Protein 3OQ2 (pdb70)

Organism: Nitratidesulfovibrio vulgaris (strain ATCC 29579 / DSM 644 / CCUG 34227 / NCIMB 8303 / VKM B-1760 / Hildenborough) (NCBI:txid882)

CATH classification: 3.30.70.240

Secondary structure (P-SEA, 3-state):
cbbbbbbbbbbcccccaaaaaaaaaaaaaaccccccccccbbbbbccaaaaaaaaaaaaaacccccbbbbbbbbccccccccccccccccccccccccc/cccccbbbbbbbbbcccccaaaaaaaaaaaaaaccccccccccbbbbbccaaaaaaaaaaaaaacccccbbbbbbbbccccccccccccccccccccccccc

InterPro domains:
  IPR019199 Virulence-associated protein D / CRISPR associated protein Cas2 [PF09827] (7-84)
  IPR021127 CRISPR-associated endonuclease Cas2 [MF_01471] (7-101)
  IPR021127 CRISPR-associated endonuclease Cas2 [PIRSF032582] (7-102)
  IPR021127 CRISPR-associated endonuclease Cas2 [PTHR34405] (6-95)
  IPR021127 CRISPR-associated endonuclease Cas2 [TIGR01573] (7-100)
  IPR021127 CRISPR-associated endonuclease Cas2 [cd09725] (9-92)

Sequence (201 aa):
NDAMLLVLLISYDVSFEDPGGQRRLRRIAKACQDYGQRVVQQYSVFECVVDPAQWAKLKHRLLLSSEMDKKEKDCCLRFYYLGANWRNKVEHVGAKPAYYDPEGPLIILMYGNDAMLLVLLISYDVSFEDPGGQRRLRRIAKACQQDYGQRVQQYSVFECVVDPAQWAKLKHRLLSSEMDKEKDCCLRFYYLGANWRNKKVEHVGAKPAYDPEGPLIL

Radius of gyration: 16.09 Å; Cα contacts (8 Å, |Δi|>4): 404; chains: 2; bounding box: 38×36×38 Å

Solvent-accessible surface area: 10204 Å² total; per-residue (Å²): 151,100,43,45,1,0,0,0,1,0,42,12,75,77,156,38,118,33,1,111,28,30,2,152,105,0,11,152,26,3,124,135,48,27,18,53,2,23,101,9,1,5,3,0,35,0,45,63,72,74,23,66,134,0,48,135,102,0,42,84,62,12,41,107,114,153,2,2,0,2,0,0,46,1,23,56,103,12,151,135,52,12,54,27,25,31,31,138,5,83,78,93,72,76,23,92,72,53,51,234,81,46,154,86,8,40,1,0,0,0,1,0,39,16,13,103,139,50,123,27,0,67,17,23,1,154,120,0,10,149,24,2,129,123,63,27,14,44,4,20,107,12,0,4,3,0,5,1,40,86,58,62,22,64,133,10,47,138,45,0,40,85,60,12,31,96,140,84,0,2,0,2,0,0,45,4,27,61,103,8,137,133,71,12,56,26,26,31,31,138,4,86,96,58,71,60,48,94,73,52,32

Foldseek 3Di:
DAWWKKKKAKFFPCVDDLSVVLLVQLCVLQVVQAWDQDSRIGIGTDDPVRCVVSVVSNVVSDDVVHMDMDIDTCTNVVVVVDDDDDQQRPTPSVDDSGD/DDDLQKWKKKKAKFFDVVDVLRVVLLVQLCVLQVVAAWDQDSGIGIGTDGPVSCVVSVVSNVVSGDVVGMDMDIDTCGSVVVVVDDDDDQAGPTCSPDDSGD

B-factor: mean 24.85, std 16.92, range [6.17, 121.53]

Structure (mmCIF, N/CA/C/O backbone):
data_3OQ2
#
_entry.id   3OQ2
#
_cell.length_a   107.874
_cell.length_b   48.810
_cell.length_c   41.320
_cell.angle_alpha   90.00
_cell.angle_beta   99.20
_cell.angle_gamma   90.00
#
_symmetry.space_group_name_H-M   'C 1 2 1'
#
loop_
_entity.id
_entity.type
_entity.pdbx_description
1 polymer 'CRISPR-associated protein Cas2'
2 non-polymer 'SODIUM ION'
3 non-polymer 2-AMINO-2-HYDROXYMETHYL-PROPANE-1,3-DIOL
4 non-polymer 'CHLORIDE ION'
5 non-polymer 'SULFATE ION'
6 non-polymer 'CITRIC ACID'
7 water water
#
loop_
_atom_site.group_PDB
_atom_site.id
_atom_site.type_symbol
_atom_site.label_atom_id
_atom_site.label_alt_id
_atom_site.label_comp_id
_atom_site.label_asym_id
_atom_site.label_entity_id
_atom_site.label_seq_id
_atom_site.pdbx_PDB_ins_code
_atom_site.Cartn_x
_atom_site.Cartn_y
_atom_site.Cartn_z
_atom_site.occupancy
_atom_site.B_iso_or_equiv
_atom_site.auth_seq_id
_atom_site.auth_comp_id
_atom_site.auth_asym_id
_atom_site.auth_atom_id
_atom_site.pdbx_PDB_model_num
ATOM 1 N N . ASN A 1 5 ? 16.702 30.437 37.925 1.00 51.93 4 ASN A N 1
ATOM 2 C CA . ASN A 1 5 ? 16.229 30.148 36.575 1.00 48.12 4 ASN A CA 1
ATOM 3 C C . ASN A 1 5 ? 16.961 28.946 35.980 1.00 42.14 4 ASN A C 1
ATOM 4 O O . ASN A 1 5 ? 17.828 28.356 36.626 1.00 39.72 4 ASN A O 1
ATOM 9 N N . ASP A 1 6 ? 16.610 28.578 34.754 1.00 38.74 5 ASP A N 1
ATOM 10 C CA . ASP A 1 6 ? 17.230 27.434 34.105 1.00 36.03 5 ASP A CA 1
ATOM 11 C C . ASP A 1 6 ? 18.689 27.718 33.785 1.00 24.75 5 ASP A C 1
ATOM 12 O O . ASP A 1 6 ? 19.058 28.830 33.410 1.00 29.12 5 ASP A O 1
ATOM 21 N N . ALA A 1 7 ? 19.519 26.699 33.947 1.00 16.51 6 ALA A N 1
ATOM 22 C CA . ALA A 1 7 ? 20.916 26.793 33.567 1.00 18.54 6 ALA A CA 1
ATOM 23 C C . ALA A 1 7 ? 21.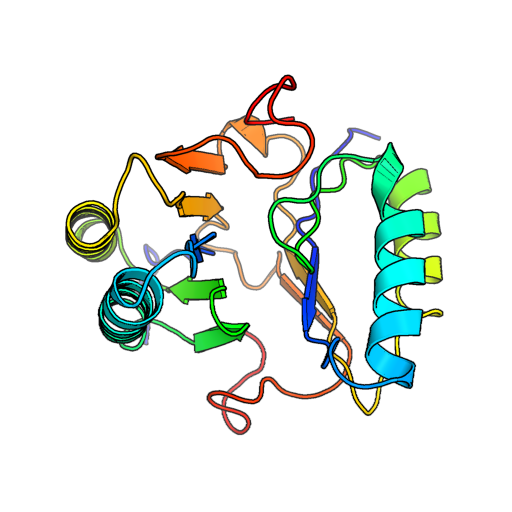004 26.924 32.052 1.00 14.10 6 ALA A C 1
ATOM 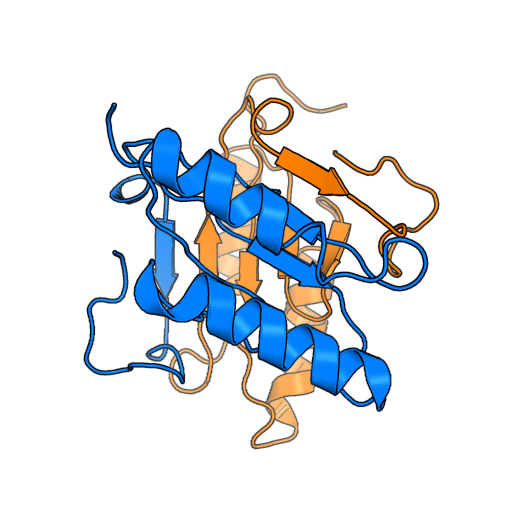24 O O . ALA A 1 7 ? 20.197 26.327 31.323 1.00 15.20 6 ALA A O 1
ATOM 31 N N . MET A 1 8 ? 21.960 27.715 31.571 1.00 12.67 7 MET A N 1
ATOM 32 C CA . MET A 1 8 ? 22.222 27.821 30.139 1.00 10.76 7 MET A CA 1
ATOM 33 C C . MET A 1 8 ? 23.725 27.678 29.954 1.00 9.79 7 MET A C 1
ATOM 34 O O . MET A 1 8 ? 24.493 27.791 30.909 1.00 12.67 7 MET A O 1
ATOM 40 N N . LEU A 1 9 ? 24.149 27.436 28.724 1.00 8.69 8 LEU A N 1
ATOM 41 C CA A LEU A 1 9 ? 25.562 27.391 28.382 0.48 9.48 8 LEU A CA 1
ATOM 42 C CA B LEU A 1 9 ? 25.568 27.407 28.429 0.52 8.97 8 LEU A CA 1
ATOM 43 C C . LEU A 1 9 ? 25.999 28.701 27.763 1.00 8.70 8 LEU A C 1
ATOM 44 O O . LEU A 1 9 ? 25.361 29.176 26.819 1.00 9.57 8 LEU A O 1
ATOM 75 N N . VAL A 1 10 ? 27.097 29.248 28.262 1.00 8.16 9 VAL A N 1
ATOM 76 C CA . VAL A 1 10 ? 27.758 30.359 27.599 1.00 7.76 9 VAL A CA 1
ATOM 77 C C . VAL A 1 10 ? 29.107 29.821 27.117 1.00 8.88 9 VAL A C 1
ATOM 78 O O . VAL A 1 10 ? 29.884 29.258 27.902 1.00 10.03 9 VAL A O 1
ATOM 91 N N . LEU A 1 11 ? 29.367 29.941 25.820 1.00 8.29 10 LEU A N 1
ATOM 92 C CA A LEU A 1 11 ? 30.683 29.647 25.282 0.53 8.88 10 LEU A CA 1
ATOM 93 C CA B LEU A 1 11 ? 30.679 29.646 25.263 0.47 9.04 10 LEU A CA 1
ATOM 94 C C . LEU A 1 11 ? 31.460 30.954 25.272 1.00 8.98 10 LEU A C 1
ATOM 95 O O . LEU A 1 11 ? 31.004 31.955 24.724 1.00 10.12 10 LEU A O 1
ATOM 126 N N . ILE A 1 12 ? 32.622 30.940 25.909 1.00 8.46 11 ILE A N 1
ATOM 127 C CA . ILE A 1 12 ? 33.421 32.130 26.131 1.00 8.80 11 ILE A CA 1
ATOM 128 C C . ILE A 1 12 ? 34.722 32.009 25.347 1.00 8.55 11 ILE A C 1
ATOM 129 O O . ILE A 1 12 ? 35.534 31.118 25.592 1.00 9.92 11 ILE A O 1
ATOM 145 N N . SER A 1 13 ? 34.897 32.909 24.391 1.00 10.12 12 SER A N 1
ATOM 146 C CA . SER A 1 13 ? 36.117 32.982 23.614 1.00 10.51 12 SER A CA 1
ATOM 147 C C . SER A 1 13 ? 36.937 34.158 24.135 1.00 9.51 12 SER A C 1
ATOM 148 O O . SER A 1 13 ? 36.527 35.310 24.044 1.00 11.91 12 SER A O 1
ATOM 156 N N . TYR A 1 14 ? 38.083 33.847 24.711 1.00 11.79 13 TYR A N 1
ATOM 157 C CA . TYR A 1 14 ? 38.977 34.854 25.242 1.00 12.63 13 TYR A CA 1
ATOM 158 C C . TYR A 1 14 ? 40.183 34.991 24.311 1.00 13.09 13 TYR A C 1
ATOM 159 O O . TYR A 1 14 ? 41.069 34.137 24.273 1.00 14.00 13 TYR A O 1
ATOM 177 N N . ASP A 1 15 ? 40.159 36.060 23.527 1.00 14.36 14 ASP A N 1
ATOM 178 C CA . ASP A 1 15 ? 41.196 36.381 22.565 1.00 17.15 14 ASP A CA 1
ATOM 179 C C . ASP A 1 15 ? 42.254 37.205 23.290 1.00 18.99 14 ASP A C 1
ATOM 180 O O . ASP A 1 15 ? 42.111 38.414 23.461 1.00 19.59 14 ASP A O 1
ATOM 189 N N . VAL A 1 16 ? 43.289 36.514 23.753 1.00 20.28 15 VAL A N 1
ATOM 190 C CA . VAL A 1 16 ? 44.364 37.094 24.541 1.00 26.37 15 VAL A CA 1
ATOM 191 C C . VAL A 1 16 ? 45.705 36.576 24.007 1.00 31.80 15 VAL A C 1
ATOM 192 O O . VAL A 1 16 ? 45.809 35.420 23.596 1.00 31.56 15 VAL A O 1
ATOM 205 N N . SER A 1 17 ? 46.723 37.430 23.995 1.00 40.05 16 SER A N 1
ATOM 206 C CA . SER A 1 17 ? 48.069 36.993 23.640 1.00 52.20 16 SER A CA 1
ATOM 207 C C . SER A 1 17 ? 48.671 36.318 24.867 1.00 45.21 16 SER A C 1
ATOM 208 O O . SER A 1 17 ? 49.244 36.974 25.737 1.00 44.06 16 SER A O 1
ATOM 216 N N . PHE A 1 18 ? 48.520 35.002 24.939 1.00 45.71 17 PHE A N 1
ATOM 217 C CA . PHE A 1 18 ? 48.855 34.274 26.154 1.00 44.43 17 PHE A CA 1
ATOM 218 C C . PHE A 1 18 ? 50.362 34.081 26.314 1.00 46.47 17 PHE A C 1
ATOM 219 O O . PHE A 1 18 ? 50.864 33.935 27.426 1.00 47.05 17 PHE A O 1
ATOM 227 N N . GLU A 1 19 ? 51.087 34.098 25.204 1.00 48.32 18 GLU A N 1
ATOM 228 C CA . GLU A 1 19 ? 52.533 33.933 25.261 1.00 58.54 18 GLU A CA 1
ATOM 229 C C . GLU A 1 19 ? 53.222 35.221 25.718 1.00 54.36 18 GLU A C 1
ATOM 230 O O . GLU A 1 19 ? 54.431 35.242 25.934 1.00 52.00 18 GLU A O 1
ATOM 242 N N . ASP A 1 20 ? 52.445 36.289 25.875 1.00 53.99 19 ASP A N 1
ATOM 243 C CA . ASP A 1 20 ? 52.950 37.520 26.473 1.00 48.24 19 ASP A CA 1
ATOM 244 C C . ASP A 1 20 ? 52.740 37.455 27.983 1.00 41.89 19 ASP A C 1
ATOM 245 O O . ASP A 1 20 ? 51.805 36.808 28.448 1.00 39.04 19 ASP A O 1
ATOM 249 N N . PRO A 1 21 ? 53.604 38.134 28.753 1.00 53.63 20 PRO A N 1
ATOM 250 C CA . PRO A 1 21 ? 53.618 38.036 30.221 1.00 51.6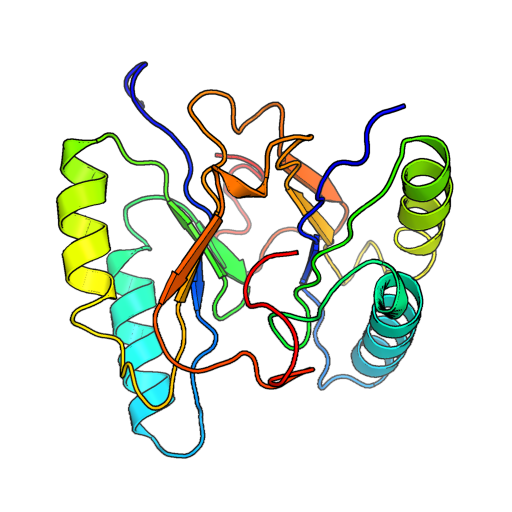7 20 PRO A CA 1
ATOM 251 C C . PRO A 1 21 ? 52.265 38.331 30.877 1.00 41.67 20 PRO A C 1
ATOM 252 O O . PRO A 1 21 ? 51.729 37.479 31.588 1.00 34.89 20 PRO A O 1
ATOM 263 N N . GLY A 1 22 ? 51.745 39.536 30.664 1.00 37.45 21 GLY A N 1
ATOM 264 C CA . GLY A 1 22 ? 50.437 39.915 31.167 1.00 33.81 21 GLY A CA 1
ATOM 265 C C . GLY A 1 22 ? 49.311 39.027 30.667 1.00 26.17 21 GLY A C 1
ATOM 266 O O . GLY A 1 22 ? 48.450 38.616 31.446 1.00 25.61 21 GLY A O 1
ATOM 270 N N . GLY A 1 23 ? 49.309 38.738 29.369 1.00 22.88 22 GLY A N 1
ATOM 271 C CA . GLY A 1 23 ? 48.289 37.887 28.775 1.00 24.68 22 GLY A CA 1
ATOM 272 C C . GLY A 1 23 ? 48.207 36.519 29.429 1.00 20.47 22 GLY A C 1
ATOM 273 O O . GLY A 1 23 ? 47.118 35.985 29.656 1.00 18.17 22 GLY A O 1
ATOM 274 N N . GLN A 1 24 ? 49.367 35.949 29.735 1.00 20.06 23 GLN A N 1
ATOM 275 C CA . GLN A 1 24 ? 49.437 34.659 30.408 1.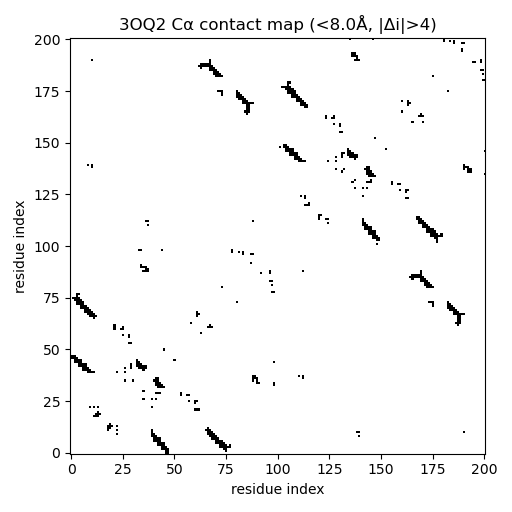00 21.02 23 GLN A CA 1
ATOM 276 C C . GLN A 1 24 ? 48.772 34.720 31.786 1.00 17.63 23 GLN A C 1
ATOM 277 O O . GLN A 1 24 ? 48.015 33.822 32.170 1.00 16.55 23 GLN A O 1
ATOM 291 N N . ARG A 1 25 ? 49.045 35.789 32.525 1.00 18.45 24 ARG A N 1
ATOM 292 C CA . ARG A 1 25 ? 48.480 35.954 33.854 1.00 19.50 24 ARG A CA 1
ATOM 293 C C . ARG A 1 25 ? 46.973 36.114 33.762 1.00 16.77 24 ARG A C 1
ATOM 294 O O . ARG A 1 25 ? 46.234 35.502 34.520 1.00 16.19 24 ARG A O 1
ATOM 298 N N . ARG A 1 26 ? 46.511 36.953 32.842 1.00 16.23 25 ARG A N 1
ATOM 299 C CA . ARG A 1 26 ? 45.076 37.191 32.718 1.00 16.05 25 ARG A CA 1
ATOM 300 C C . ARG A 1 26 ? 44.360 35.919 32.294 1.00 13.60 25 ARG A C 1
ATOM 301 O O . ARG A 1 26 ? 43.278 35.620 32.789 1.00 13.17 25 ARG A O 1
ATOM 322 N N . LEU A 1 27 ? 44.958 35.159 31.382 1.00 13.82 26 LEU A N 1
ATOM 323 C CA . LEU A 1 27 ? 44.343 33.911 30.949 1.00 12.56 26 LEU A CA 1
ATOM 324 C C . LEU A 1 27 ? 44.237 32.936 32.120 1.00 13.58 26 LEU A C 1
ATOM 325 O O . LEU A 1 27 ? 43.222 32.277 32.290 1.00 13.16 26 LEU A O 1
ATOM 341 N N . ARG A 1 28 ? 45.280 32.845 32.934 1.00 13.39 27 ARG A N 1
ATOM 342 C CA . ARG A 1 28 ? 45.247 31.943 34.074 1.00 14.39 27 ARG A CA 1
ATOM 343 C C . ARG A 1 28 ? 44.087 32.305 35.009 1.00 15.47 27 ARG A C 1
ATOM 344 O O . ARG A 1 28 ? 43.357 31.430 35.482 1.00 14.47 27 ARG A O 1
ATOM 365 N N . ARG A 1 29 ? 43.918 33.597 35.270 1.00 14.43 28 ARG A N 1
ATOM 366 C CA . ARG A 1 29 ? 42.859 34.066 36.152 1.00 13.30 28 ARG A CA 1
ATOM 367 C C . ARG A 1 29 ? 41.472 33.789 35.552 1.00 13.62 28 ARG A C 1
ATOM 368 O O . ARG A 1 29 ? 40.556 33.340 36.248 1.00 15.05 28 ARG A O 1
ATOM 389 N N . ILE A 1 30 ? 41.311 34.052 34.263 1.00 13.13 29 ILE A N 1
ATO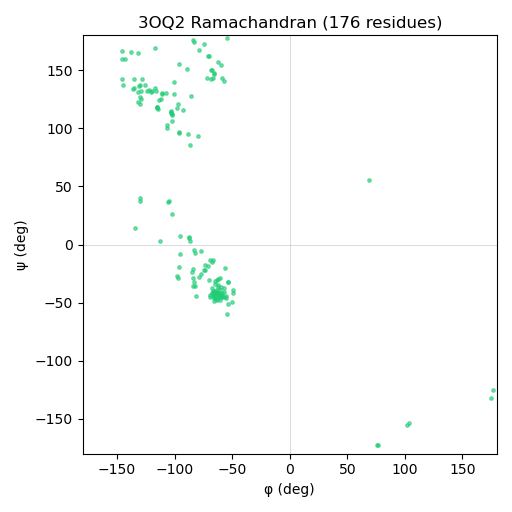M 390 C CA . ILE A 1 30 ? 40.032 33.793 33.605 1.00 12.62 29 ILE A CA 1
ATOM 391 C C . ILE A 1 30 ? 39.727 32.287 33.545 1.00 11.37 29 ILE A C 1
ATOM 392 O O . ILE A 1 30 ? 38.597 31.866 33.792 1.00 11.76 29 ILE A O 1
ATOM 408 N N . ALA A 1 31 ? 40.738 31.474 33.255 1.00 11.65 30 ALA A N 1
ATOM 409 C CA . ALA A 1 31 ? 40.565 30.020 33.258 1.00 11.14 30 ALA A CA 1
ATOM 410 C C . ALA A 1 31 ? 40.146 29.535 34.643 1.00 11.75 30 ALA A C 1
ATOM 411 O O . ALA A 1 31 ? 39.237 28.715 34.777 1.00 11.55 30 ALA A O 1
ATOM 418 N N . LYS A 1 32 ? 40.795 30.064 35.675 1.00 11.33 31 LYS A N 1
ATOM 419 C CA . LYS A 1 32 ? 40.453 29.672 37.042 1.00 14.57 31 LYS A CA 1
ATOM 420 C C . LYS A 1 32 ? 39.008 30.064 37.375 1.00 12.13 31 LYS A C 1
ATOM 421 O O . LYS A 1 32 ? 38.275 29.289 37.981 1.00 14.81 31 LYS A O 1
ATOM 427 N N . ALA A 1 33 ? 38.592 31.260 36.967 1.00 13.01 32 ALA A N 1
ATOM 428 C CA . ALA A 1 33 ? 37.227 31.722 37.218 1.00 13.65 32 ALA A CA 1
ATOM 429 C C . ALA A 1 33 ? 36.189 30.833 36.530 1.00 12.93 32 ALA A C 1
ATOM 430 O O . ALA A 1 33 ? 35.111 30.590 37.075 1.00 14.85 32 ALA A O 1
ATOM 437 N N . CYS A 1 34 ? 36.510 30.342 35.333 1.00 11.30 33 CYS A N 1
ATOM 438 C CA . CYS A 1 34 ? 35.561 29.539 34.563 1.00 10.59 33 CYS A CA 1
ATOM 439 C C . CYS A 1 34 ? 35.553 28.061 34.944 1.00 10.87 33 CYS A C 1
ATOM 440 O O . CYS A 1 34 ? 34.599 27.348 34.654 1.00 11.93 33 CYS A O 1
ATOM 448 N N . GLN A 1 35 ? 36.638 27.602 35.555 1.00 12.54 34 GLN A N 1
ATOM 449 C CA . GLN A 1 35 ? 36.939 26.171 35.642 1.00 14.15 34 GLN A CA 1
ATOM 450 C C . GLN A 1 35 ? 35.791 25.284 36.136 1.00 14.01 34 GLN A C 1
ATOM 451 O O . GLN A 1 35 ? 35.483 24.244 35.539 1.00 15.62 34 GLN A O 1
ATOM 465 N N . ASP A 1 36 ? 35.165 25.665 37.239 1.00 13.36 35 ASP A N 1
ATOM 466 C CA . ASP A 1 36 ? 34.214 24.764 37.877 1.00 15.73 35 ASP A CA 1
ATOM 467 C C . ASP A 1 36 ? 32.798 24.874 37.305 1.00 12.94 35 ASP A C 1
ATOM 468 O O . ASP A 1 36 ? 31.904 24.195 37.769 1.00 19.08 35 ASP A O 1
ATOM 477 N N . TYR A 1 37 ? 32.611 25.702 36.275 1.00 12.69 36 TYR A N 1
ATOM 478 C CA . TYR A 1 37 ? 31.311 25.815 35.605 1.00 12.07 36 TYR A CA 1
ATOM 479 C C . TYR A 1 37 ? 31.180 24.933 34.367 1.00 12.04 36 TYR A C 1
ATOM 480 O O . TYR A 1 37 ? 30.111 24.846 33.785 1.00 13.76 36 TYR A O 1
ATOM 498 N N . GLY A 1 38 ? 32.257 24.308 33.932 1.00 11.35 37 GLY A N 1
ATOM 499 C CA . GLY A 1 38 ? 32.180 23.514 32.727 1.00 11.72 37 GLY A CA 1
ATOM 500 C C . GLY A 1 38 ? 33.504 22.914 32.305 1.00 12.88 37 GLY A C 1
ATOM 501 O O . GLY A 1 38 ? 34.139 22.207 33.069 1.00 17.83 37 GLY A O 1
ATOM 505 N N . GLN A 1 39 ? 33.914 23.174 31.068 1.00 11.23 38 GLN A N 1
ATOM 506 C CA . GLN A 1 39 ? 35.121 22.553 30.555 1.00 12.02 38 GLN A CA 1
ATOM 507 C C . GLN A 1 39 ? 35.845 23.502 29.617 1.00 9.44 38 GLN A C 1
ATOM 508 O O . GLN A 1 39 ? 35.269 24.448 29.095 1.00 10.72 38 GLN A O 1
ATOM 522 N N . ARG A 1 40 ? 37.126 23.227 29.434 1.00 10.70 39 ARG A N 1
ATOM 523 C CA . ARG A 1 40 ? 38.017 24.062 28.662 1.00 11.36 39 ARG A CA 1
ATOM 524 C C . ARG A 1 40 ? 38.198 23.378 27.306 1.00 11.89 39 ARG A C 1
ATOM 525 O O . ARG A 1 40 ? 38.865 22.354 27.213 1.00 16.31 39 ARG A O 1
ATOM 546 N N . VAL A 1 41 ? 37.570 23.928 26.266 1.00 10.72 40 VAL A N 1
ATOM 547 C CA A VAL A 1 41 ? 37.584 23.246 24.978 0.75 11.25 40 VAL A CA 1
ATOM 548 C CA B VAL A 1 41 ? 37.508 23.369 24.914 0.25 13.64 40 VAL A CA 1
ATOM 549 C C . VAL A 1 41 ? 38.753 23.678 24.081 1.00 12.45 40 VAL A C 1
ATOM 550 O O . VAL A 1 41 ? 39.119 22.941 23.164 1.00 14.64 40 VAL A O 1
ATOM 575 N N . GLN A 1 42 ? 39.355 24.826 24.367 1.00 11.98 41 GLN A N 1
ATOM 576 C CA A GLN A 1 42 ? 40.662 25.213 23.836 0.53 10.91 41 GLN A CA 1
ATOM 577 C CA B GLN A 1 42 ? 40.689 25.132 23.878 0.47 11.40 41 GLN A CA 1
ATOM 578 C C . GLN A 1 42 ? 41.396 25.927 24.956 1.00 10.75 41 GLN A C 1
ATOM 579 O O . GLN A 1 42 ? 40.803 26.260 25.990 1.00 11.04 41 GLN A O 1
ATOM 606 N N . TYR A 1 43 ? 42.668 26.216 24.730 1.00 12.65 42 TYR A N 1
ATOM 607 C CA . TYR A 1 43 ? 43.451 26.922 25.719 1.00 12.56 42 TYR A CA 1
ATOM 608 C C . TYR A 1 43 ? 42.742 28.172 26.223 1.00 10.87 42 TYR A C 1
ATOM 609 O O . TYR A 1 43 ? 42.782 28.473 27.408 1.00 12.21 42 TYR A O 1
ATOM 627 N N . SER A 1 44 ? 42.078 28.898 25.332 1.00 10.50 43 SER A N 1
ATOM 628 C CA . SER A 1 44 ? 41.362 30.099 25.747 1.00 11.09 43 SER A CA 1
ATOM 629 C C . SER A 1 44 ? 39.920 30.115 25.228 1.00 9.89 43 SER A C 1
ATOM 630 O O . SER A 1 44 ? 39.391 31.165 24.866 1.00 11.08 43 SER A O 1
ATOM 638 N N . VAL A 1 45 ? 39.287 28.943 25.207 1.00 9.34 44 VAL A N 1
ATOM 639 C CA . VAL A 1 45 ? 37.850 28.843 24.934 1.00 9.24 44 VAL A CA 1
ATOM 640 C C . VAL A 1 45 ? 37.219 27.991 26.039 1.00 9.40 44 VAL A C 1
ATOM 641 O O . VAL A 1 45 ? 37.660 26.867 26.276 1.00 10.13 44 VAL A O 1
ATOM 654 N N . PHE A 1 46 ? 36.197 28.533 26.711 1.00 8.21 45 PHE A N 1
ATOM 655 C CA . PHE A 1 46 ? 35.611 27.918 27.900 1.00 8.68 45 PHE A CA 1
ATOM 656 C C . PHE A 1 46 ? 34.113 27.743 27.737 1.00 8.45 45 PHE A C 1
ATOM 657 O O . PHE A 1 46 ? 33.438 28.633 27.237 1.00 10.25 45 PHE A O 1
ATOM 674 N N . GLU A 1 47 ? 33.601 26.587 28.148 1.00 8.57 46 GLU A N 1
ATOM 675 C CA . GLU A 1 47 ? 32.165 26.387 28.274 1.00 7.73 46 GLU A CA 1
ATOM 676 C C . GLU A 1 47 ? 31.754 26.515 29.731 1.00 8.74 46 GLU A C 1
ATOM 677 O O . GLU A 1 47 ? 32.330 25.858 30.605 1.00 9.97 46 GLU A O 1
ATOM 689 N N . CYS A 1 48 ? 30.737 27.328 29.991 1.00 9.30 47 CYS A N 1
ATOM 690 C CA . CYS A 1 48 ? 30.266 27.570 31.350 1.00 9.52 47 CYS A CA 1
ATOM 691 C C . CYS A 1 48 ? 28.760 27.385 31.402 1.00 9.47 47 CYS A C 1
ATOM 692 O O . CYS A 1 48 ? 28.024 28.050 30.676 1.00 10.61 47 CYS A O 1
ATOM 700 N N . VAL A 1 49 ? 28.310 26.462 32.247 1.00 10.28 48 VAL A N 1
ATOM 701 C CA . VAL A 1 49 ? 26.885 26.246 32.479 1.00 9.72 48 VAL A CA 1
ATOM 702 C C . VAL A 1 49 ? 26.525 27.010 33.736 1.00 11.15 48 VAL A C 1
ATOM 703 O O . VAL A 1 49 ? 27.098 26.782 34.809 1.00 11.99 48 VAL A O 1
ATOM 716 N N . VAL A 1 50 ? 25.586 27.935 33.587 1.00 10.67 49 VAL A N 1
ATOM 717 C CA . VAL A 1 50 ? 25.313 28.933 34.608 1.00 12.26 49 VAL A CA 1
ATOM 718 C C . VAL A 1 50 ? 23.835 29.277 34.672 1.00 13.37 49 VAL A C 1
ATOM 719 O O . VAL A 1 50 ? 23.173 29.412 33.639 1.00 14.06 49 VAL A O 1
ATOM 732 N N . ASP A 1 51 ? 23.312 29.395 35.891 1.00 13.22 50 ASP A N 1
ATOM 733 C CA . ASP A 1 51 ? 21.990 29.962 36.086 1.00 14.66 50 ASP A CA 1
ATOM 734 C C . ASP A 1 51 ? 22.158 31.480 36.122 1.00 15.88 50 ASP A C 1
ATOM 735 O O . ASP A 1 51 ? 23.275 31.972 36.022 1.00 14.57 50 ASP A O 1
ATOM 744 N N . PRO A 1 52 ? 21.056 32.230 36.218 1.00 23.38 51 PRO A N 1
ATOM 745 C CA . PRO A 1 52 ? 21.171 33.684 36.084 1.00 27.56 51 PRO A CA 1
ATOM 746 C C . PRO A 1 52 ? 22.066 34.333 37.132 1.00 23.35 51 PRO A C 1
ATOM 747 O O . PRO A 1 52 ? 22.810 35.253 36.791 1.00 21.81 51 PRO A O 1
ATOM 758 N N . ALA A 1 53 ? 21.994 33.868 38.376 1.00 26.48 52 ALA A N 1
ATOM 759 C CA . ALA A 1 53 ? 22.776 34.461 39.458 1.00 28.21 52 ALA A CA 1
ATOM 760 C C . ALA A 1 53 ? 24.253 34.154 39.246 1.00 18.39 52 ALA A C 1
ATOM 761 O O . ALA A 1 53 ? 25.105 35.023 39.409 1.00 19.35 52 ALA A O 1
ATOM 768 N N . GLN A 1 54 ? 24.548 32.914 38.872 1.00 15.59 53 GLN A N 1
ATOM 769 C CA . GLN A 1 54 ? 25.916 32.515 38.588 1.00 12.80 53 GLN A CA 1
ATOM 770 C C . GLN A 1 54 ? 26.488 33.321 37.429 1.00 12.49 53 GLN A C 1
ATOM 771 O O . GLN A 1 54 ? 27.622 33.771 37.491 1.00 14.24 53 GLN A O 1
ATOM 785 N N . TRP A 1 55 ? 25.708 33.513 36.375 1.00 12.68 54 TRP A N 1
ATOM 786 C CA . TRP A 1 55 ? 26.237 34.214 35.217 1.00 11.83 54 TRP A CA 1
ATOM 787 C C . TRP A 1 55 ? 26.513 35.684 35.531 1.00 12.71 54 TRP A C 1
ATOM 788 O O . TRP A 1 55 ? 27.530 36.227 35.124 1.00 13.82 54 TRP A O 1
ATOM 809 N N . ALA A 1 56 ? 25.619 36.335 36.261 1.00 14.94 55 ALA A N 1
ATOM 810 C CA . ALA A 1 56 ? 25.852 37.731 36.609 1.00 16.70 55 ALA A CA 1
ATOM 811 C C . ALA A 1 56 ? 27.181 37.866 37.361 1.00 16.43 55 ALA A C 1
ATOM 812 O O . ALA A 1 56 ? 27.978 38.760 37.080 1.00 17.38 55 ALA A O 1
ATOM 819 N N . LYS A 1 57 ? 27.411 36.970 38.314 1.00 15.35 56 LYS A N 1
ATOM 820 C CA . LYS A 1 57 ? 28.639 36.978 39.107 1.00 15.37 56 LYS A CA 1
ATOM 821 C C . LYS A 1 57 ? 29.853 36.674 38.226 1.00 13.49 56 LYS A C 1
ATOM 822 O O . LYS A 1 57 ? 30.868 37.368 38.279 1.00 15.32 56 LYS A O 1
ATOM 841 N N . LEU A 1 58 ? 29.753 35.623 37.423 1.00 13.79 57 LEU A N 1
ATOM 842 C CA . LEU A 1 58 ? 30.883 35.200 36.617 1.00 11.44 57 LEU A CA 1
ATOM 843 C C . LEU A 1 58 ? 31.260 36.246 35.572 1.00 10.84 57 LEU A C 1
ATOM 844 O O . LEU A 1 58 ? 32.432 36.585 35.421 1.00 12.36 57 LEU A O 1
ATOM 860 N N . LYS A 1 59 ? 30.261 36.778 34.877 1.00 12.29 58 LYS A N 1
ATOM 861 C CA . LYS A 1 59 ? 30.507 37.740 33.812 1.00 12.33 58 LYS A CA 1
ATOM 862 C C . LYS A 1 59 ? 31.252 38.947 34.389 1.00 11.81 58 LYS A C 1
ATOM 863 O O . LYS A 1 59 ? 32.195 39.457 33.793 1.00 13.69 58 LYS A O 1
ATOM 882 N N . HIS A 1 60 ? 30.841 39.383 35.572 1.00 13.00 59 HIS A N 1
ATOM 883 C CA . HIS A 1 60 ? 31.491 40.514 36.226 1.00 14.83 59 HIS A CA 1
ATOM 884 C C . HIS A 1 60 ? 32.966 40.231 36.509 1.00 13.64 59 HIS A C 1
ATOM 885 O O . HIS A 1 60 ? 33.819 41.093 36.284 1.00 14.89 59 HIS A O 1
ATOM 900 N N . ARG A 1 61 ? 33.265 39.025 36.994 1.00 14.21 60 ARG A N 1
ATOM 901 C CA . ARG A 1 61 ? 34.648 38.634 37.246 1.00 15.55 60 ARG A CA 1
ATOM 902 C C . ARG A 1 61 ? 35.485 38.674 35.969 1.00 14.15 60 ARG A C 1
ATOM 903 O O . ARG A 1 61 ? 36.588 39.203 35.965 1.00 15.78 60 ARG A O 1
ATOM 924 N N . LEU A 1 62 ? 34.959 38.095 34.896 1.00 12.41 61 LEU A N 1
ATOM 925 C CA . LEU A 1 62 ? 35.684 38.017 33.637 1.00 12.52 61 LEU A CA 1
ATOM 926 C C . LEU A 1 62 ? 35.988 39.410 33.094 1.00 11.93 61 LEU A C 1
ATOM 927 O O . LEU A 1 62 ? 37.109 39.690 32.669 1.00 15.83 61 LEU A O 1
ATOM 943 N N . LEU A 1 63 ? 35.001 40.292 33.114 1.00 12.13 62 LEU A N 1
ATOM 944 C CA A LEU A 1 63 ? 35.200 41.647 32.625 0.53 13.38 62 LEU A CA 1
ATOM 945 C CA B LEU A 1 63 ? 35.213 41.651 32.627 0.47 14.26 62 LEU A CA 1
ATOM 946 C C . LEU A 1 63 ? 36.244 42.389 33.468 1.00 14.57 62 LEU A C 1
ATOM 947 O O . LEU A 1 63 ? 36.974 43.234 32.959 1.00 17.60 62 LEU A O 1
ATOM 956 N N . SER A 1 64 ? 36.310 42.064 34.757 1.00 15.67 63 SER A N 1
ATOM 957 C CA A SER A 1 64 ? 37.274 42.682 35.661 0.62 18.81 63 SER A CA 1
ATOM 958 C CA B SER A 1 64 ? 37.275 42.678 35.666 0.38 20.27 63 SER A CA 1
ATOM 959 C C . SER A 1 64 ? 38.700 42.203 35.402 1.00 18.34 63 SER A C 1
ATOM 960 O O . SER A 1 64 ? 39.652 42.966 35.563 1.00 23.12 63 SER A O 1
ATOM 975 N N . GLU A 1 65 ? 38.842 40.943 34.995 1.00 16.42 64 GLU A N 1
ATOM 976 C CA . GLU A 1 65 ? 40.159 40.336 34.820 1.00 19.01 64 GLU A CA 1
ATOM 977 C C . GLU A 1 65 ? 40.800 40.665 33.471 1.00 17.54 64 GLU A C 1
ATOM 978 O O . GLU A 1 65 ? 42.026 40.752 33.367 1.00 19.70 64 GLU A O 1
ATOM 990 N N . MET A 1 66 ? 39.980 40.832 32.442 1.00 14.21 65 MET A N 1
ATOM 991 C CA . MET A 1 66 ? 40.501 41.100 31.112 1.00 13.68 65 MET A CA 1
ATOM 992 C C . MET A 1 66 ? 41.108 42.494 31.052 1.00 16.88 65 MET A C 1
ATOM 993 O O . MET A 1 66 ? 40.854 43.341 31.907 1.00 19.16 65 MET A O 1
ATOM 1007 N N . ASP A 1 67 ? 41.933 42.717 30.040 1.00 17.36 66 ASP A N 1
ATOM 1008 C CA . ASP A 1 67 ? 42.383 44.049 29.702 1.00 20.13 66 ASP A CA 1
ATOM 1009 C C . ASP A 1 67 ? 41.555 44.445 28.487 1.00 19.20 66 ASP A C 1
ATOM 1010 O O . ASP A 1 67 ? 41.703 43.861 27.423 1.00 18.35 66 ASP A O 1
ATOM 1019 N N . LYS A 1 68 ? 40.673 45.427 28.648 1.00 21.99 67 LYS A N 1
ATOM 1020 C CA A LYS A 1 68 ? 39.716 45.761 27.597 0.80 21.79 67 LYS A CA 1
ATOM 1021 C CA B LYS A 1 68 ? 39.712 45.763 27.604 0.20 30.56 67 LYS A CA 1
ATOM 1022 C C . LYS A 1 68 ? 40.366 46.407 26.383 1.00 22.59 67 LYS A C 1
ATOM 1023 O O . LYS A 1 68 ? 39.810 46.379 25.295 1.00 24.21 67 LYS A O 1
ATOM 1060 N N . GLU A 1 69 ? 41.546 46.987 26.566 1.00 23.02 68 GLU A N 1
ATOM 1061 C CA . GLU A 1 69 ? 42.265 47.569 25.438 1.00 25.97 68 GLU A CA 1
ATOM 1062 C C . GLU A 1 69 ? 43.051 46.523 24.633 1.00 24.05 68 GLU A C 1
ATOM 1063 O O . GLU A 1 69 ? 43.153 46.627 23.408 1.00 28.65 68 GLU A O 1
ATOM 1068 N N . LYS A 1 70 ? 43.606 45.529 25.321 1.00 24.81 69 LYS A N 1
ATOM 1069 C CA . LYS A 1 70 ? 44.475 44.535 24.688 1.00 28.31 69 LYS A CA 1
ATOM 1070 C C . LYS A 1 70 ? 43.760 43.240 24.311 1.00 22.05 69 LYS A C 1
ATOM 1071 O O . LYS A 1 70 ? 44.160 42.561 23.369 1.00 22.75 69 LYS A O 1
ATOM 1090 N N . ASP A 1 71 ? 42.716 42.890 25.055 1.00 19.01 70 ASP A N 1
ATOM 1091 C CA . ASP A 1 71 ? 42.075 41.587 24.911 1.00 16.85 70 ASP A CA 1
ATOM 1092 C C . ASP A 1 71 ? 40.669 41.744 24.429 1.00 16.56 70 ASP A C 1
ATOM 1093 O O . ASP A 1 71 ? 40.114 42.833 24.415 1.00 16.56 70 ASP A O 1
ATOM 1102 N N A CYS A 1 72 ? 40.081 40.610 24.078 0.33 14.50 71 CYS A N 1
ATOM 1103 N N B CYS A 1 72 ? 40.049 40.645 24.045 0.67 16.65 71 CYS A N 1
ATOM 1104 C CA A CYS A 1 72 ? 38.684 40.552 23.710 0.33 14.30 71 CYS A CA 1
ATOM 1105 C CA B CYS A 1 72 ? 38.614 40.710 23.865 0.67 18.83 71 CYS A CA 1
ATOM 1106 C C A CYS A 1 72 ? 38.024 39.367 24.405 0.33 9.00 71 CYS A C 1
ATOM 1107 C C B CYS A 1 72 ? 37.950 39.406 24.242 0.67 17.64 71 CYS A C 1
ATOM 1108 O O A CYS A 1 72 ? 38.648 38.316 24.568 0.33 8.26 71 CYS A O 1
ATOM 1109 O O B CYS A 1 72 ? 38.485 38.318 24.019 0.67 16.99 71 CYS A O 1
ATOM 1114 N N . LEU A 1 73 ? 36.777 39.552 24.841 1.00 13.16 72 LEU A N 1
ATOM 1115 C CA . LEU A 1 73 ? 35.956 38.444 25.287 1.00 10.93 72 LEU A CA 1
ATOM 1116 C C . LEU A 1 73 ? 34.732 38.459 24.401 1.00 10.25 72 LEU A C 1
ATOM 1117 O O . LEU A 1 73 ? 34.102 39.502 24.190 1.00 10.50 72 LEU A O 1
ATOM 1134 N N . ARG A 1 74 ? 34.384 37.292 23.893 1.00 8.61 73 ARG A N 1
ATOM 1135 C CA . ARG A 1 74 ? 33.140 37.117 23.175 1.00 8.15 73 ARG A CA 1
ATOM 1136 C C . ARG A 1 74 ? 32.348 36.033 23.858 1.00 8.39 73 ARG A C 1
ATOM 1137 O O . ARG A 1 74 ? 32.869 34.968 24.175 1.00 10.11 73 ARG A O 1
ATOM 1158 N N . PHE A 1 75 ? 31.076 36.335 24.076 1.00 8.01 74 PHE A N 1
ATOM 1159 C CA . PHE A 1 75 ? 30.147 35.421 24.716 1.00 8.10 74 PHE A CA 1
ATOM 1160 C C . PHE A 1 75 ? 29.123 34.956 23.684 1.00 7.62 74 PHE A C 1
ATOM 1161 O O . PHE A 1 75 ? 28.502 35.769 22.986 1.00 10.08 74 PHE A O 1
ATOM 1178 N N . TYR A 1 76 ? 28.941 33.645 23.618 1.00 8.42 75 TYR A N 1
ATOM 1179 C CA . TYR A 1 76 ? 27.966 33.001 22.749 1.00 8.79 75 TYR A CA 1
ATOM 1180 C C . TYR A 1 76 ? 26.940 32.315 23.645 1.00 8.10 75 TYR A C 1
ATOM 1181 O O . TYR A 1 76 ? 27.276 31.420 24.428 1.00 8.54 75 TYR A O 1
ATOM 1199 N N . TYR A 1 77 ? 25.689 32.748 23.525 1.00 9.41 76 TYR A N 1
ATOM 1200 C CA . TYR A 1 77 ? 24.630 32.314 24.417 1.00 9.82 76 TYR A CA 1
ATOM 1201 C C . TYR A 1 77 ? 23.867 31.160 23.770 1.00 9.15 76 TYR A C 1
ATOM 1202 O O . TYR A 1 77 ? 22.996 31.366 22.926 1.00 10.79 76 TYR A O 1
ATOM 1219 N N . LEU A 1 78 ? 24.242 29.938 24.139 1.00 9.11 77 LEU A N 1
ATOM 1220 C CA . LEU A 1 78 ? 23.640 28.736 23.557 1.00 10.26 77 LEU A CA 1
ATOM 1221 C C . LEU A 1 78 ? 22.328 28.328 24.210 1.00 12.50 77 LEU A C 1
ATOM 1222 O O . LEU A 1 78 ? 21.688 27.393 23.748 1.00 16.33 77 LEU A O 1
ATOM 1238 N N . GLY A 1 79 ? 21.931 29.018 25.275 1.00 9.31 78 GLY A N 1
ATOM 1239 C CA . GLY A 1 79 ? 20.640 28.784 25.904 1.00 11.99 78 GLY A CA 1
ATOM 1240 C C . GLY A 1 79 ? 20.520 27.545 26.766 1.00 10.28 78 GLY A C 1
ATOM 1241 O O . GLY A 1 79 ? 21.491 26.846 27.037 1.00 10.54 78 GLY A O 1
ATOM 1245 N N . ALA A 1 80 ? 19.299 27.266 27.200 1.00 11.18 79 ALA A N 1
ATOM 1246 C CA . ALA A 1 80 ? 19.042 26.157 28.107 1.00 11.28 79 ALA A CA 1
ATOM 1247 C C . ALA A 1 80 ? 19.117 24.814 27.380 1.00 10.10 79 ALA A C 1
ATOM 1248 O O . ALA A 1 80 ? 19.338 23.786 28.002 1.00 11.65 79 ALA A O 1
ATOM 1255 N N . ASN A 1 81 ? 18.948 24.836 26.062 1.00 10.97 80 ASN A N 1
ATOM 1256 C CA . ASN A 1 81 ? 19.019 23.627 25.243 1.00 10.51 80 ASN A CA 1
ATOM 1257 C C . ASN A 1 81 ? 20.310 23.519 24.438 1.00 10.00 80 ASN A C 1
ATOM 1258 O O . ASN A 1 81 ? 20.323 22.982 23.318 1.00 10.43 80 ASN A O 1
ATOM 1269 N N . TRP A 1 82 ? 21.405 23.956 25.050 1.00 9.86 81 TRP A N 1
ATOM 1270 C CA . TRP A 1 82 ? 22.710 23.876 24.404 1.00 9.65 81 TRP A CA 1
ATOM 1271 C C . TRP A 1 82 ? 23.029 22.466 23.930 1.00 9.67 81 TRP A C 1
ATOM 1272 O O . TRP A 1 82 ? 23.723 22.304 22.938 1.00 9.34 81 TRP A O 1
ATOM 1293 N N . ARG A 1 83 ? 22.553 21.447 24.639 1.00 8.70 82 ARG A N 1
ATOM 1294 C CA . ARG A 1 83 ? 22.910 20.084 24.251 1.00 8.90 82 ARG A CA 1
ATOM 1295 C C . ARG A 1 83 ? 22.445 19.752 22.839 1.00 8.58 82 ARG A C 1
ATOM 1296 O O . ARG A 1 83 ? 23.052 18.918 22.172 1.00 10.71 82 ARG A O 1
ATOM 1317 N N . ASN A 1 84 ? 21.357 20.385 22.409 1.00 8.58 83 ASN A N 1
ATOM 1318 C CA . ASN A 1 84 ? 20.793 20.149 21.086 1.00 8.65 83 ASN A CA 1
ATOM 1319 C C . ASN A 1 84 ? 21.430 21.046 20.022 1.00 8.76 83 ASN A C 1
ATOM 1320 O O . ASN A 1 84 ? 21.004 21.021 18.868 1.00 11.75 83 ASN A O 1
ATOM 1331 N N . LYS A 1 85 ? 22.455 21.813 20.417 1.00 8.42 84 LYS A N 1
ATOM 1332 C CA . LYS A 1 85 ? 23.060 22.847 19.569 1.00 8.18 84 LYS A CA 1
ATOM 1333 C C . LYS A 1 85 ? 24.586 22.801 19.579 1.00 8.67 84 LYS A C 1
ATOM 1334 O O . LYS A 1 85 ? 25.252 23.744 19.123 1.00 10.17 84 LYS A O 1
ATOM 1353 N N . VAL A 1 86 ? 25.137 21.699 20.082 1.00 8.28 85 VAL A N 1
ATOM 1354 C CA . VAL A 1 86 ? 26.587 21.483 20.120 1.00 9.03 85 VAL A CA 1
ATOM 1355 C C . VAL A 1 86 ? 26.877 20.102 19.548 1.00 9.75 85 VAL A C 1
ATOM 1356 O O . VAL A 1 86 ? 26.166 19.134 19.847 1.00 11.58 85 VAL A O 1
ATOM 1369 N N . GLU A 1 87 ? 27.916 20.030 18.723 1.00 9.23 86 GLU A N 1
ATOM 1370 C CA . GLU A 1 87 ? 28.322 18.787 18.098 1.00 9.85 86 GLU A CA 1
ATOM 1371 C C . GLU A 1 87 ? 29.828 18.671 18.175 1.00 10.12 86 GLU A C 1
ATOM 1372 O O . GLU A 1 87 ? 30.541 19.626 17.888 1.00 12.52 86 GLU A O 1
ATOM 1384 N N . HIS A 1 88 ? 30.300 17.501 18.573 1.00 10.48 87 HIS A N 1
ATOM 1385 C CA . HIS A 1 88 ? 31.723 17.231 18.698 1.00 8.56 87 HIS A CA 1
ATOM 1386 C C . HIS A 1 88 ? 32.149 16.149 17.713 1.00 10.78 87 HIS A C 1
ATOM 1387 O O . HIS A 1 88 ? 31.506 15.110 17.644 1.00 11.03 87 HIS A O 1
ATOM 1402 N N . VAL A 1 89 ? 33.234 16.386 16.983 1.00 10.77 88 VAL A N 1
ATOM 1403 C CA . VAL A 1 89 ? 33.820 15.383 16.100 1.00 11.60 88 VAL A CA 1
ATOM 1404 C C . VAL A 1 89 ? 35.317 15.266 16.391 1.00 12.21 88 VAL A C 1
ATOM 1405 O O . VAL A 1 89 ? 36.037 16.266 16.480 1.00 14.81 88 VAL A O 1
ATOM 1418 N N . GLY A 1 90 ? 35.786 14.036 16.543 1.00 14.73 89 GLY A N 1
ATOM 1419 C CA . GLY A 1 90 ? 37.208 13.783 16.664 1.00 16.72 89 GLY A CA 1
ATOM 1420 C C . GLY A 1 90 ? 37.666 13.492 18.078 1.00 18.74 89 GLY A C 1
ATOM 1421 O O . GLY A 1 90 ? 36.898 13.019 18.914 1.00 25.90 89 GLY A O 1
ATOM 1425 N N . ALA A 1 91 ? 38.937 13.787 18.335 1.00 21.07 90 ALA A N 1
ATOM 1426 C CA . ALA A 1 91 ? 39.591 13.435 19.589 1.00 31.84 90 ALA A CA 1
ATOM 1427 C C . ALA A 1 91 ? 38.940 14.104 20.790 1.00 26.40 90 ALA A C 1
ATOM 1428 O O . ALA A 1 91 ? 38.275 15.130 20.657 1.00 25.71 90 ALA A O 1
ATOM 1435 N N . LYS A 1 92 ? 39.132 13.516 21.964 1.00 26.56 91 LYS A N 1
ATOM 1436 C CA . LYS A 1 92 ? 38.631 14.116 23.193 1.00 32.85 91 LYS A CA 1
ATOM 1437 C C . LYS A 1 92 ? 39.362 15.423 23.465 1.00 40.18 91 LYS A C 1
ATOM 1438 O O . LYS A 1 92 ? 40.540 15.550 23.141 1.00 37.79 91 LYS A O 1
ATOM 1444 N N . PRO A 1 93 ? 38.665 16.404 24.057 1.00 50.94 92 PRO A N 1
ATOM 1445 C CA . PRO A 1 93 ? 39.345 17.650 24.422 1.00 56.32 92 PRO A CA 1
ATOM 1446 C C . PRO A 1 93 ? 40.526 17.355 25.339 1.00 49.35 92 PRO A C 1
ATOM 1447 O O . PRO A 1 93 ? 40.415 16.483 26.198 1.00 54.18 92 PRO A O 1
ATOM 1458 N N . ALA A 1 94 ? 41.637 18.059 25.147 1.00 55.02 93 ALA A N 1
ATOM 1459 C CA . ALA A 1 94 ? 42.847 17.822 25.930 1.00 60.75 93 ALA A CA 1
ATOM 1460 C C . ALA A 1 94 ? 42.560 17.867 27.426 1.00 43.25 93 ALA A C 1
ATOM 1461 O O . ALA A 1 94 ? 43.087 17.065 28.201 1.00 36.77 93 ALA A O 1
ATOM 1468 N N A TYR A 1 95 ? 41.724 18.815 27.831 0.16 44.29 94 TYR A N 1
ATOM 1469 N N B TYR A 1 95 ? 41.729 18.820 27.834 0.84 31.93 94 TYR A N 1
ATOM 1470 C CA A TYR A 1 95 ? 41.348 18.939 29.229 0.16 42.88 94 TYR A CA 1
ATOM 1471 C CA B TYR A 1 95 ? 41.370 18.961 29.233 0.84 34.26 94 TYR A CA 1
ATOM 1472 C C A TYR A 1 95 ? 40.216 17.979 29.546 0.16 39.35 94 TYR A C 1
ATOM 1473 C C B TYR A 1 95 ? 40.213 18.014 29.558 0.84 41.01 94 TYR A C 1
ATOM 1474 O O A TYR A 1 95 ? 39.325 17.758 28.727 0.16 37.04 94 TYR A O 1
ATOM 1475 O O B TYR A 1 95 ? 39.316 17.814 28.736 0.84 35.64 94 TYR A O 1
ATOM 1508 N N . ASP A 1 96 ? 40.270 17.402 30.740 1.00 38.42 95 ASP A N 1
ATOM 1509 C CA . ASP A 1 96 ? 39.231 16.485 31.212 1.00 36.85 95 ASP A CA 1
ATOM 1510 C C . ASP A 1 96 ? 38.700 15.505 30.160 1.00 39.07 95 ASP A C 1
ATOM 1511 O O . ASP A 1 96 ? 37.493 15.443 29.910 1.00 40.14 95 ASP A O 1
ATOM 1516 N N . PRO A 1 97 ? 39.597 14.713 29.563 1.00 34.05 96 PRO A N 1
ATOM 1517 C CA . PRO A 1 97 ? 39.212 13.793 28.487 1.00 32.31 96 PRO A CA 1
ATOM 1518 C C . PRO A 1 97 ? 38.289 12.677 28.968 1.00 32.53 96 PRO A C 1
ATOM 1519 O O . PRO A 1 97 ? 37.677 11.996 28.140 1.00 33.64 96 PRO A O 1
ATOM 1523 N N . GLU A 1 98 ? 38.175 12.507 30.280 0.50 30.59 97 GLU A N 1
ATOM 1524 C CA . GLU A 1 98 ? 37.332 11.456 30.839 0.50 30.84 97 GLU A CA 1
ATOM 1525 C C . GLU A 1 98 ? 35.870 11.880 30.961 0.50 30.17 97 GLU A C 1
ATOM 1526 O O . GLU A 1 98 ? 34.974 11.037 31.000 0.50 26.69 97 GLU A O 1
ATOM 1527 N N . GLY A 1 99 ? 35.635 13.185 31.035 1.00 35.64 98 GLY A N 1
ATOM 1528 C CA . GLY A 1 99 ? 34.292 13.709 31.206 1.00 33.62 98 GLY A CA 1
ATOM 1529 C C . GLY A 1 99 ? 33.487 13.604 29.929 1.00 22.15 98 GLY A C 1
ATOM 1530 O O . GLY A 1 99 ? 34.020 13.246 28.886 1.00 23.40 98 GLY A O 1
ATOM 1533 N N . PRO A 1 100 ? 32.186 13.918 30.003 1.00 19.86 99 PRO A N 1
ATOM 1534 C CA . PRO A 1 100 ? 31.384 13.888 28.778 1.00 17.50 99 PRO A CA 1
ATOM 1535 C C . PRO A 1 100 ? 31.827 14.956 27.783 1.00 13.36 99 PRO A C 1
ATOM 1536 O O . PRO A 1 100 ? 32.268 16.036 28.171 1.00 16.70 99 PRO A O 1
ATOM 1547 N N . LEU A 1 101 ? 31.700 14.647 26.499 1.00 11.59 100 LEU A N 1
ATOM 1548 C CA . LEU A 1 101 ? 32.000 15.600 25.449 1.00 10.97 100 LEU A CA 1
ATOM 1549 C C . LEU A 1 101 ? 31.137 16.847 25.543 1.00 10.22 100 LEU A C 1
ATOM 1550 O O . LEU A 1 101 ? 31.610 17.942 25.237 1.00 11.66 100 LEU A O 1
ATOM 1566 N N . ILE A 1 102 ? 29.877 16.659 25.929 1.00 9.35 101 ILE A N 1
ATOM 1567 C CA A ILE A 1 102 ? 28.926 17.756 26.028 0.63 7.20 101 ILE A CA 1
ATOM 1568 C CA B ILE A 1 102 ? 28.911 17.748 26.029 0.37 16.75 101 ILE A CA 1
ATOM 1569 C C . ILE A 1 102 ? 28.376 17.822 27.456 1.00 11.13 101 ILE A C 1
ATOM 1570 O O . ILE A 1 102 ? 28.011 16.808 28.038 1.00 13.09 101 ILE A O 1
ATOM 1601 N N . LEU A 1 103 ? 28.331 19.027 28.015 1.00 12.59 102 LEU A N 1
ATOM 1602 C CA . LEU A 1 103 ? 27.937 19.232 29.414 1.00 13.31 102 LEU A CA 1
ATOM 1603 C C . LEU A 1 103 ? 26.446 19.093 29.618 1.00 16.71 102 LEU A C 1
ATOM 1604 O O . LEU A 1 103 ? 25.699 19.096 28.651 1.00 14.44 102 LEU A O 1
ATOM 1621 N N . MET B 1 2 ? 23.230 40.305 0.755 0.60 43.40 1 MET B N 1
ATOM 1622 C CA . MET B 1 2 ? 23.063 39.995 2.168 0.60 35.77 1 MET B CA 1
ATOM 1623 C C . MET B 1 2 ? 22.762 38.515 2.359 0.60 37.26 1 MET B C 1
ATOM 1624 O O . MET B 1 2 ? 22.943 37.714 1.445 0.60 34.52 1 MET B O 1
ATOM 1629 N N . TYR B 1 3 ? 22.304 38.154 3.553 1.00 41.33 2 TYR B N 1
ATOM 1630 C CA . TYR B 1 3 ? 21.960 36.770 3.851 1.00 44.44 2 TYR B CA 1
ATOM 1631 C C . TYR B 1 3 ? 20.467 36.535 3.660 1.00 46.06 2 TYR B C 1
ATOM 1632 O O . TYR B 1 3 ? 19.664 37.467 3.745 1.00 49.55 2 TYR B O 1
ATOM 1650 N N . GLY B 1 4 ? 20.099 35.285 3.404 1.00 54.02 3 GLY B N 1
ATOM 1651 C CA . GLY B 1 4 ? 18.703 34.903 3.350 1.00 61.88 3 GLY B CA 1
ATOM 1652 C C . GLY B 1 4 ? 18.165 34.730 4.756 1.00 53.51 3 GLY B C 1
ATOM 1653 O O . GLY B 1 4 ? 18.931 34.685 5.723 1.00 36.89 3 GLY B O 1
ATOM 1657 N N . ASN B 1 5 ? 16.847 34.635 4.879 1.00 56.08 4 ASN B N 1
ATOM 1658 C CA . ASN B 1 5 ? 16.231 34.463 6.186 1.00 59.93 4 ASN B CA 1
ATOM 1659 C C . ASN B 1 5 ? 16.521 33.085 6.770 1.00 44.14 4 ASN B C 1
ATOM 1660 O O . ASN B 1 5 ? 16.301 32.853 7.959 1.00 41.91 4 ASN B O 1
ATOM 1671 N N . ASP B 1 6 ? 17.023 32.177 5.935 1.00 37.99 5 ASP B N 1
ATOM 1672 C CA . ASP B 1 6 ? 17.389 30.839 6.395 1.00 35.51 5 ASP B CA 1
ATOM 1673 C C . ASP B 1 6 ? 18.878 30.720 6.737 1.00 23.53 5 ASP B C 1
ATOM 1674 O O . ASP B 1 6 ? 19.365 29.632 7.025 1.00 23.79 5 ASP B O 1
ATOM 1683 N N . ALA B 1 7 ? 19.598 31.836 6.720 1.00 18.92 6 ALA B N 1
ATOM 1684 C CA . ALA B 1 7 ? 20.999 31.837 7.140 1.00 20.16 6 ALA B CA 1
ATOM 1685 C C . ALA B 1 7 ? 21.104 31.660 8.656 1.00 16.49 6 ALA B C 1
ATOM 1686 O O . ALA B 1 7 ? 20.291 32.188 9.422 1.00 16.58 6 ALA B O 1
ATOM 1693 N N . MET B 1 8 ? 22.115 30.922 9.093 1.00 12.90 7 MET B N 1
ATOM 1694 C CA . MET B 1 8 ? 22.390 30.799 10.523 1.00 11.13 7 MET B CA 1
ATOM 1695 C C . MET B 1 8 ? 23.888 30.880 10.749 1.00 9.43 7 MET B C 1
ATOM 1696 O O . MET B 1 8 ? 24.680 30.769 9.810 1.00 13.26 7 MET B O 1
ATOM 1702 N N . LEU B 1 9 ? 24.274 31.085 11.999 1.00 9.36 8 LEU B N 1
ATOM 1703 C CA A LEU B 1 9 ? 25.680 31.154 12.374 0.53 12.11 8 LEU B CA 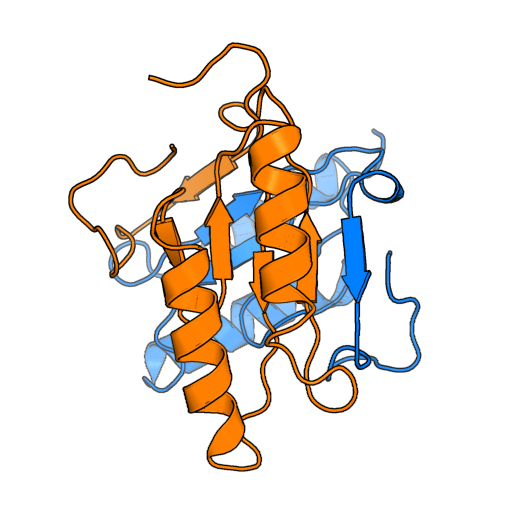1
ATOM 1704 C CA B LEU B 1 9 ? 25.679 31.143 12.347 0.47 9.19 8 LEU B CA 1
ATOM 1705 C C . LEU B 1 9 ? 26.118 29.865 13.029 1.00 8.85 8 LEU B C 1
ATOM 1706 O O . LEU B 1 9 ? 25.466 29.382 13.959 1.00 9.42 8 LEU B O 1
ATOM 1737 N N . VAL B 1 10 ? 27.226 29.323 12.548 1.00 9.12 9 VAL B N 1
ATOM 1738 C CA . VAL B 1 10 ? 27.900 28.240 13.231 1.00 9.28 9 VAL B CA 1
ATOM 1739 C C . VAL B 1 10 ? 29.225 28.783 13.739 1.00 8.52 9 VAL B C 1
ATOM 1740 O O . VAL B 1 10 ? 29.999 29.379 12.967 1.00 10.34 9 VAL B O 1
ATOM 1753 N N . LEU B 1 11 ? 29.451 28.631 15.038 1.00 7.98 10 LEU B N 1
ATOM 1754 C CA A LEU B 1 11 ? 30.752 28.906 15.618 0.48 12.04 10 LEU B CA 1
ATOM 1755 C CA B LEU B 1 11 ? 30.740 28.922 15.657 0.52 6.17 10 LEU B CA 1
ATOM 1756 C C . LEU B 1 11 ? 31.529 27.604 15.637 1.00 8.65 10 LEU B C 1
ATOM 1757 O O . LEU B 1 11 ? 31.062 26.591 16.145 1.00 9.82 10 LEU B O 1
ATOM 1788 N N . ILE B 1 12 ? 32.712 27.627 15.040 1.00 9.64 11 ILE B N 1
ATOM 1789 C CA . ILE B 1 12 ? 33.502 26.426 14.828 1.00 9.72 11 ILE B CA 1
ATOM 1790 C C . ILE B 1 12 ? 34.783 26.539 15.645 1.00 8.74 11 ILE B C 1
ATOM 1791 O O . ILE B 1 12 ? 35.577 27.457 15.458 1.00 10.15 11 ILE B O 1
ATOM 1807 N N . SER B 1 13 ? 34.948 25.628 16.597 1.00 9.02 12 SER B N 1
ATOM 1808 C CA . SER B 1 13 ? 36.151 25.564 17.396 1.00 9.55 12 SER B CA 1
ATOM 1809 C C . SER B 1 13 ? 36.999 24.410 16.877 1.00 10.74 12 SER B C 1
ATOM 1810 O O . SER B 1 13 ? 36.601 23.259 16.976 1.00 10.99 12 SER B O 1
ATOM 1818 N N . TYR B 1 14 ? 38.162 24.728 16.331 1.00 11.07 13 TYR B N 1
ATOM 1819 C CA . TYR B 1 14 ? 39.042 23.721 15.771 1.00 12.20 13 TYR B CA 1
ATOM 1820 C C . TYR B 1 14 ? 40.229 23.542 16.721 1.00 12.22 13 TYR B C 1
ATOM 1821 O O . TYR B 1 14 ? 41.132 24.355 16.769 1.00 12.79 13 TYR B O 1
ATOM 1830 N N . ASP B 1 15 ? 40.159 22.494 17.529 1.00 14.30 14 ASP B N 1
ATOM 1831 C CA . ASP B 1 15 ? 41.187 22.161 18.492 1.00 14.84 14 ASP B CA 1
ATOM 1832 C C . ASP B 1 15 ? 42.223 21.310 17.756 1.00 17.05 14 ASP B C 1
ATOM 1833 O O . ASP B 1 15 ? 42.164 20.080 17.758 1.00 19.97 14 ASP B O 1
ATOM 1842 N N . VAL B 1 16 ? 43.162 21.984 17.104 1.00 16.22 15 VAL B N 1
ATOM 1843 C CA . VAL B 1 16 ? 44.075 21.333 16.172 1.00 18.72 15 VAL B CA 1
ATOM 1844 C C . VAL B 1 16 ? 45.427 21.082 16.807 1.00 22.32 15 VAL B C 1
ATOM 1845 O O . VAL B 1 16 ? 45.950 21.920 17.538 1.00 28.12 15 VAL B O 1
ATOM 1849 N N . SER B 1 17 ? 45.983 19.909 16.512 1.00 23.22 16 SER B N 1
ATOM 1850 C CA . SER B 1 17 ? 47.220 19.457 17.126 1.00 27.05 16 SER B CA 1
ATOM 1851 C C . SER B 1 17 ? 48.439 19.977 16.383 1.00 28.46 16 SER B C 1
ATOM 1852 O O . SER B 1 17 ? 48.556 19.817 15.167 1.00 28.95 16 SER B O 1
ATOM 1855 N N . PHE B 1 18 ? 49.347 20.598 17.122 1.00 28.26 17 PHE B N 1
ATOM 1856 C CA . PHE B 1 18 ? 50.590 21.093 16.545 1.00 24.80 17 PHE B CA 1
ATOM 1857 C C . PHE B 1 18 ? 51.732 20.144 16.901 1.00 32.47 17 PHE B C 1
ATOM 1858 O O . PHE B 1 18 ? 52.893 20.547 16.954 1.00 35.07 17 PHE B O 1
ATOM 1874 N N . GLU B 1 19 ? 51.382 18.878 17.136 1.00 30.08 18 GLU B N 1
ATOM 1875 C CA . GLU B 1 19 ? 52.351 17.839 17.482 1.00 35.26 18 GLU B CA 1
ATOM 1876 C C . GLU B 1 19 ? 53.331 17.615 16.337 1.00 37.72 18 GLU B C 1
ATOM 1877 O O . GLU B 1 19 ? 54.486 17.235 16.548 1.00 38.67 18 GLU B O 1
ATOM 1883 N N . ASP B 1 20 ? 52.850 17.835 15.120 1.00 31.68 19 ASP B N 1
ATOM 1884 C CA . ASP B 1 20 ? 53.686 17.739 13.933 1.00 35.00 19 ASP B CA 1
ATOM 1885 C C . ASP B 1 20 ? 53.208 18.777 12.931 1.00 31.49 19 ASP B C 1
ATOM 1886 O O . ASP B 1 20 ? 52.128 19.342 13.097 1.00 35.11 19 ASP B O 1
ATOM 1891 N N . PRO B 1 21 ? 54.015 19.041 11.894 1.00 29.52 20 PRO B N 1
ATOM 1892 C CA . PRO B 1 21 ? 53.738 20.123 10.935 1.00 27.66 20 P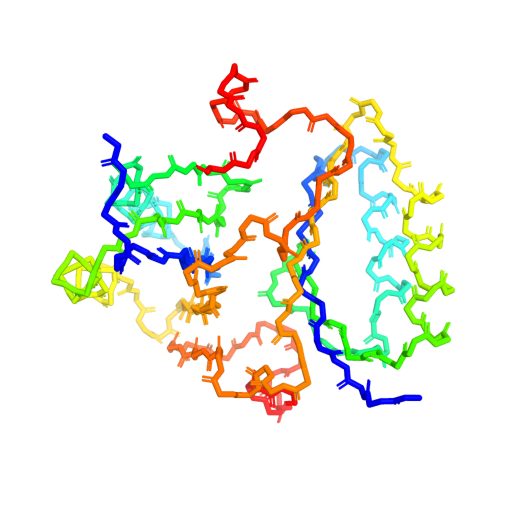RO B CA 1
ATOM 1893 C C . PRO B 1 21 ? 52.367 20.038 10.251 1.00 28.23 20 PRO B C 1
ATOM 1894 O O . PRO B 1 21 ? 51.870 21.041 9.738 1.00 32.49 20 PRO B O 1
ATOM 1898 N N . GLY B 1 22 ? 51.762 18.856 10.243 1.00 28.11 21 GLY B N 1
ATOM 1899 C CA . GLY B 1 22 ? 50.450 18.686 9.642 1.00 29.16 21 GLY B CA 1
ATOM 1900 C C . GLY B 1 22 ? 49.393 19.606 10.227 1.00 25.62 21 GLY B C 1
ATOM 1901 O O . GLY B 1 22 ? 48.527 20.092 9.505 1.00 24.75 21 GLY B O 1
ATOM 1905 N N . GLY B 1 23 ? 49.459 19.839 11.533 1.00 22.84 22 GLY B N 1
ATOM 1906 C CA . GLY B 1 23 ? 48.492 20.679 12.221 1.00 24.34 22 GLY B CA 1
ATOM 1907 C C . GLY B 1 23 ? 48.338 22.063 11.610 1.00 19.34 22 GLY B C 1
ATOM 1908 O O . GLY B 1 23 ? 47.226 22.507 11.334 1.00 17.92 22 GLY B O 1
ATOM 1912 N N . GLN B 1 24 ? 49.448 22.759 11.395 1.00 18.91 23 GLN B N 1
ATOM 1913 C CA . GLN B 1 24 ? 49.368 24.096 10.819 1.00 18.64 23 GLN B CA 1
ATOM 1914 C C . GLN B 1 24 ? 48.829 24.038 9.385 1.00 20.07 23 GLN B C 1
ATOM 1915 O O . GLN B 1 24 ? 48.103 24.936 8.959 1.00 19.35 23 GLN B O 1
ATOM 1929 N N . ARG B 1 25 ? 49.156 22.972 8.654 1.00 20.98 24 ARG B N 1
ATOM 1930 C CA . ARG B 1 25 ? 48.643 22.791 7.293 1.00 24.63 24 ARG B CA 1
ATOM 1931 C C . ARG B 1 25 ? 47.129 22.627 7.290 1.00 18.55 24 ARG B C 1
ATOM 1932 O O . ARG B 1 25 ? 46.421 23.246 6.487 1.00 20.81 24 ARG B O 1
ATOM 1936 N N . ARG B 1 26 ? 46.635 21.770 8.176 1.00 18.52 25 ARG B N 1
ATOM 1937 C CA . ARG B 1 26 ? 45.202 21.514 8.259 1.00 19.27 25 ARG B CA 1
ATOM 1938 C C . ARG B 1 26 ? 44.469 22.776 8.686 1.00 18.73 25 ARG B C 1
ATOM 1939 O O . ARG B 1 26 ? 43.395 23.081 8.171 1.00 16.91 25 ARG B O 1
ATOM 1960 N N . LEU B 1 27 ? 45.051 23.505 9.630 1.00 16.79 26 LEU B N 1
ATOM 1961 C CA . LEU B 1 27 ? 44.471 24.760 10.084 1.00 15.05 26 LEU B CA 1
ATOM 1962 C C . LEU B 1 27 ? 44.384 25.748 8.930 1.00 15.27 26 LEU B C 1
ATOM 1963 O O . LEU B 1 27 ? 43.378 26.429 8.772 1.00 16.55 26 LEU B O 1
ATOM 1979 N N . ARG B 1 28 ? 45.432 25.837 8.120 1.00 17.77 27 ARG B N 1
ATOM 1980 C CA . ARG B 1 28 ? 45.394 26.755 6.988 1.00 22.84 27 ARG B CA 1
ATOM 1981 C C . ARG B 1 28 ? 44.246 26.414 6.033 1.00 18.98 27 ARG B C 1
ATOM 1982 O O . ARG B 1 28 ? 43.533 27.303 5.558 1.00 20.01 27 ARG B O 1
ATOM 1990 N N . ARG B 1 29 ? 44.064 25.125 5.760 1.00 21.00 28 ARG B N 1
ATOM 1991 C CA . ARG B 1 29 ? 43.001 24.679 4.859 1.00 22.36 28 ARG B CA 1
ATOM 1992 C C . ARG B 1 29 ? 41.616 24.969 5.447 1.00 21.74 28 ARG B C 1
ATOM 1993 O O . ARG B 1 29 ? 40.722 25.467 4.761 1.00 25.32 28 ARG B O 1
ATOM 2014 N N . ILE B 1 30 ? 41.443 24.665 6.726 1.00 18.36 29 ILE B N 1
ATOM 2015 C CA . ILE B 1 30 ? 40.164 24.884 7.391 1.00 16.14 29 ILE B CA 1
ATOM 2016 C C . ILE B 1 30 ? 39.840 26.376 7.479 1.00 13.93 29 ILE B C 1
ATOM 2017 O O . ILE B 1 30 ? 38.706 26.783 7.219 1.00 15.28 29 ILE B O 1
ATOM 2033 N N . ALA B 1 31 ? 40.841 27.188 7.794 1.00 13.90 30 ALA B N 1
ATOM 2034 C CA . ALA B 1 31 ? 40.657 28.636 7.856 1.00 14.27 30 ALA B CA 1
ATOM 2035 C C . ALA B 1 31 ? 40.240 29.152 6.489 1.00 17.85 30 ALA B C 1
ATOM 2036 O O . ALA B 1 31 ? 39.352 29.990 6.380 1.00 16.95 30 ALA B O 1
ATOM 2043 N N . LYS B 1 32 ? 40.880 28.644 5.441 1.00 18.58 31 LYS B N 1
ATOM 2044 C CA . LYS B 1 32 ? 40.519 29.065 4.098 1.00 23.70 31 LYS B CA 1
ATOM 2045 C C . LYS B 1 32 ? 39.081 28.700 3.733 1.00 20.25 31 LYS B C 1
ATOM 2046 O O . LYS B 1 32 ? 38.389 29.489 3.099 1.00 25.72 31 LYS B O 1
ATOM 2052 N N . ALA B 1 33 ? 38.627 27.519 4.140 1.00 23.49 32 ALA B N 1
ATOM 2053 C CA . ALA B 1 33 ? 37.270 27.089 3.820 1.00 21.19 32 ALA B CA 1
ATOM 2054 C C . ALA B 1 33 ? 36.267 27.961 4.558 1.00 20.13 32 ALA B C 1
ATOM 2055 O O . ALA B 1 33 ? 35.221 28.310 4.019 1.00 25.92 32 ALA B O 1
ATOM 2062 N N . CYS B 1 34 ? 36.597 28.332 5.788 1.00 14.62 33 CYS B N 1
ATOM 2063 C CA . CYS B 1 34 ? 35.676 29.104 6.610 1.00 13.91 33 CYS B CA 1
ATOM 2064 C C . CYS B 1 34 ? 35.658 30.579 6.247 1.00 15.20 33 CYS B C 1
ATOM 2065 O O . CYS B 1 34 ? 34.642 31.242 6.435 1.00 13.79 33 CYS B O 1
ATOM 2073 N N . GLN B 1 35 ? 36.775 31.077 5.716 1.00 16.18 34 GLN B N 1
ATOM 2074 C CA A GLN B 1 35 ? 36.980 32.502 5.477 0.37 17.99 34 GLN B CA 1
ATOM 2075 C CA B GLN B 1 35 ? 36.951 32.516 5.528 0.63 14.13 34 GLN B CA 1
ATOM 2076 C C . GLN B 1 35 ? 35.861 33.156 4.660 1.00 12.79 34 GLN B C 1
ATOM 2077 O O . GLN B 1 35 ? 35.475 34.301 4.901 1.00 16.48 34 GLN B O 1
ATOM 2088 N N . ASP B 1 36 ? 35.358 32.441 3.661 1.00 11.67 35 ASP B N 1
ATOM 2089 C CA . ASP B 1 36 ? 34.377 33.031 2.755 1.00 13.22 35 ASP B CA 1
ATOM 2090 C C . ASP B 1 36 ? 33.030 33.327 3.410 1.00 10.84 35 ASP B C 1
ATOM 2091 O O . ASP B 1 36 ? 32.221 34.060 2.855 1.00 14.83 35 ASP B O 1
ATOM 2100 N N . TYR B 1 37 ? 32.793 32.749 4.582 1.00 11.21 36 TYR B N 1
ATOM 2101 C CA . TYR B 1 37 ? 31.473 32.782 5.204 1.00 13.51 36 TYR B CA 1
ATOM 2102 C C . TYR B 1 37 ? 31.394 33.600 6.483 1.00 10.90 36 TYR B C 1
ATOM 2103 O O . TYR B 1 37 ? 30.349 33.664 7.108 1.00 12.98 36 TYR B O 1
ATOM 2121 N N . GLY B 1 38 ? 32.479 34.240 6.887 1.00 11.01 37 GLY B N 1
ATOM 2122 C CA . GLY B 1 38 ? 32.431 34.974 8.132 1.00 11.49 37 GLY B CA 1
ATOM 2123 C C . GLY B 1 38 ? 33.755 35.558 8.542 1.00 12.59 37 GLY B C 1
ATOM 2124 O O . GLY B 1 38 ? 34.436 36.202 7.745 1.00 16.81 37 GLY B O 1
ATOM 2128 N N . GLN B 1 39 ? 34.109 35.351 9.805 1.00 11.30 38 GLN B N 1
ATOM 2129 C CA . GLN B 1 39 ? 35.304 35.956 10.358 1.00 11.75 38 GLN B CA 1
ATOM 2130 C C . GLN B 1 39 ? 36.000 35.013 11.318 1.00 9.80 38 GLN B C 1
ATOM 2131 O O . GLN B 1 39 ? 35.413 34.069 11.819 1.00 11.05 38 GLN B O 1
ATOM 2145 N N . ARG B 1 40 ? 37.277 35.286 11.531 1.00 10.61 39 ARG B N 1
ATOM 2146 C CA . ARG B 1 40 ? 38.144 34.478 12.361 1.00 10.30 39 ARG B CA 1
ATOM 2147 C C . ARG B 1 40 ? 38.294 35.191 13.697 1.00 12.52 39 ARG B C 1
ATOM 2148 O O . ARG B 1 40 ? 38.904 36.255 13.759 1.00 16.92 39 ARG B O 1
ATOM 2169 N N . VAL B 1 41 ? 37.737 34.623 14.765 1.00 10.87 40 VAL B N 1
ATOM 2170 C CA . VAL B 1 41 ? 37.705 35.331 16.049 1.00 12.09 40 VAL B CA 1
ATOM 2171 C C . VAL B 1 41 ? 38.856 34.927 16.975 1.00 12.09 40 VAL B C 1
ATOM 2172 O O . VAL B 1 41 ? 39.168 35.640 17.930 1.00 15.14 40 VAL B O 1
ATOM 2185 N N . GLN B 1 42 ? 39.451 33.775 16.693 1.00 11.79 41 GLN B N 1
ATOM 2186 C CA A GLN B 1 42 ? 40.732 33.402 17.271 0.39 14.94 41 GLN B CA 1
ATOM 2187 C CA B GLN B 1 42 ? 40.725 33.358 17.288 0.61 10.95 41 GLN B CA 1
ATOM 2188 C C . GLN B 1 42 ? 41.508 32.621 16.222 1.00 12.09 41 GLN B C 1
ATOM 2189 O O . GLN B 1 42 ? 40.980 32.296 15.160 1.00 11.81 41 GLN B O 1
ATOM 2216 N N . TYR B 1 43 ? 42.755 32.311 16.528 1.00 11.99 42 TYR B N 1
ATOM 2217 C CA . TYR B 1 43 ? 43.596 31.611 15.579 1.00 13.61 42 TYR B CA 1
ATOM 2218 C C . TYR B 1 43 ? 42.881 30.380 15.014 1.00 11.07 42 TYR B C 1
ATOM 2219 O O . TYR B 1 43 ? 42.963 30.116 13.824 1.00 13.02 42 TYR B O 1
ATOM 2237 N N . SER B 1 44 ? 42.177 29.633 15.863 1.00 11.06 43 SER B N 1
ATOM 2238 C CA . SER B 1 44 ? 41.433 28.467 15.388 1.00 11.06 43 SER B C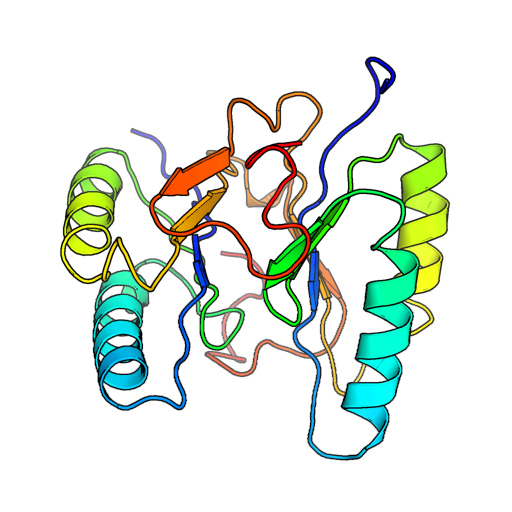A 1
ATOM 2239 C C . SER B 1 44 ? 39.978 28.444 15.876 1.00 10.75 43 SER B C 1
ATOM 2240 O O . SER B 1 44 ? 39.446 27.391 16.223 1.00 11.30 43 SER B O 1
ATOM 2248 N N . VAL B 1 45 ? 39.345 29.613 15.885 1.00 9.99 44 VAL B N 1
ATOM 2249 C CA . VAL B 1 45 ? 37.904 29.723 16.128 1.00 8.99 44 VAL B CA 1
ATOM 2250 C C . VAL B 1 45 ? 37.299 30.582 15.028 1.00 8.60 44 VAL B C 1
ATOM 2251 O O . VAL B 1 45 ? 37.764 31.693 14.776 1.00 9.85 44 VAL B O 1
ATOM 2264 N N . PHE B 1 46 ? 36.270 30.061 14.373 1.00 8.49 45 PHE B N 1
ATOM 2265 C CA . PHE B 1 46 ? 35.722 30.666 13.172 1.00 8.98 45 PHE B CA 1
ATOM 2266 C C . PHE B 1 46 ? 34.224 30.847 13.292 1.00 8.95 45 PHE B C 1
ATOM 2267 O O . PHE B 1 46 ? 33.541 30.011 13.859 1.00 10.86 45 PHE B O 1
ATOM 2284 N N . GLU B 1 47 ? 33.726 31.956 12.764 1.00 8.82 46 GLU B N 1
ATOM 2285 C CA . GLU B 1 47 ? 32.300 32.178 12.612 1.00 8.75 46 GLU B CA 1
ATOM 2286 C C . GLU B 1 47 ? 31.916 32.062 11.152 1.00 9.35 46 GLU B C 1
ATOM 2287 O O . GLU B 1 47 ? 32.519 32.717 10.308 1.00 10.33 46 GLU B O 1
ATOM 2299 N N . CYS B 1 48 ? 30.882 31.276 10.868 1.00 9.61 47 CYS B N 1
ATOM 2300 C CA . CYS B 1 48 ? 30.416 31.090 9.500 1.00 9.14 47 CYS B CA 1
ATOM 2301 C C . CYS B 1 48 ? 28.908 31.263 9.440 1.00 9.88 47 CYS B C 1
ATOM 2302 O O . CYS B 1 48 ? 28.160 30.581 10.152 1.00 11.79 47 CYS B O 1
ATOM 2310 N N . VAL B 1 49 ? 28.473 32.202 8.610 1.00 10.60 48 VAL B N 1
ATOM 2311 C CA . VAL B 1 49 ? 27.061 32.407 8.338 1.00 12.01 48 VAL B CA 1
ATOM 2312 C C . VAL B 1 49 ? 26.747 31.690 7.035 1.00 11.94 48 VAL B C 1
ATOM 2313 O O . VAL B 1 49 ? 27.300 32.016 5.978 1.00 13.66 48 VAL B O 1
ATOM 2326 N N . VAL B 1 50 ? 25.864 30.700 7.131 1.00 11.70 49 VAL B N 1
ATOM 2327 C CA . VAL B 1 50 ? 25.613 29.757 6.059 1.00 13.46 49 VAL B CA 1
ATOM 2328 C C . VAL B 1 50 ? 24.150 29.352 6.052 1.00 14.21 49 VAL B C 1
ATOM 2329 O O . VAL B 1 50 ? 23.535 29.215 7.114 1.00 16.29 49 VAL B O 1
ATOM 2342 N N . ASP B 1 51 ? 23.581 29.180 4.862 1.00 14.46 50 ASP B N 1
ATOM 2343 C CA . ASP B 1 51 ? 22.278 28.532 4.761 1.00 19.31 50 ASP B CA 1
ATOM 2344 C C . ASP B 1 51 ? 22.461 27.009 4.766 1.00 22.52 50 ASP B C 1
ATOM 2345 O O . ASP B 1 51 ? 23.587 26.511 4.768 1.00 17.46 50 ASP B O 1
ATOM 2354 N N . PRO B 1 52 ? 21.355 26.259 4.807 1.00 33.90 51 PRO B N 1
ATOM 2355 C CA . PRO B 1 52 ? 21.479 24.805 4.954 1.00 37.30 51 PRO B CA 1
ATOM 2356 C C . PRO B 1 52 ? 22.363 24.143 3.898 1.00 28.12 51 PRO B C 1
ATOM 2357 O O . PRO B 1 52 ? 23.199 23.312 4.247 1.00 27.83 51 PRO B O 1
ATOM 2368 N N . ALA B 1 53 ? 22.188 24.499 2.632 1.00 27.32 52 ALA B N 1
ATOM 2369 C CA . ALA B 1 53 ? 22.968 23.876 1.564 1.00 28.00 52 ALA B CA 1
ATOM 2370 C C . ALA B 1 53 ? 24.448 24.233 1.676 1.00 24.99 52 ALA B C 1
ATOM 2371 O O . ALA B 1 53 ? 25.320 23.398 1.456 1.00 23.38 52 ALA B O 1
ATOM 2373 N N . GLN B 1 54 ? 24.732 25.482 2.018 1.00 19.74 53 GLN B N 1
ATOM 2374 C CA . GLN B 1 54 ? 26.112 25.918 2.167 1.00 20.14 53 GLN B CA 1
ATOM 2375 C C . GLN B 1 54 ? 26.772 25.189 3.327 1.00 16.97 53 GLN B C 1
ATOM 2376 O O . GLN B 1 54 ? 27.925 24.780 3.244 1.00 17.25 53 GLN B O 1
ATOM 2390 N N . TRP B 1 55 ? 26.039 25.041 4.422 1.00 17.72 54 TRP B N 1
ATOM 2391 C CA . TRP B 1 55 ? 26.585 24.392 5.598 1.00 15.68 54 TRP B CA 1
ATOM 2392 C C . TRP B 1 55 ? 26.885 22.921 5.310 1.00 17.10 54 TRP B C 1
ATOM 2393 O O . TRP B 1 55 ? 27.924 22.412 5.700 1.00 17.34 54 TRP B O 1
ATOM 2414 N N . ALA B 1 56 ? 25.986 22.235 4.615 1.00 18.34 55 ALA B N 1
ATOM 2415 C CA . ALA B 1 56 ? 26.219 20.833 4.292 1.00 20.89 55 ALA B CA 1
ATOM 2416 C C . ALA B 1 56 ? 27.554 20.667 3.559 1.00 19.44 55 ALA B C 1
ATOM 2417 O O . ALA B 1 56 ? 28.338 19.771 3.872 1.00 19.53 55 ALA B O 1
ATOM 2424 N N . LYS B 1 57 ? 27.818 21.543 2.593 1.00 18.47 56 LYS B N 1
ATOM 2425 C CA . LYS B 1 57 ? 29.055 21.465 1.821 1.00 21.00 56 LYS B CA 1
ATOM 2426 C C . LYS B 1 57 ? 30.270 21.816 2.668 1.00 18.07 56 LYS B C 1
ATOM 2427 O O . LYS B 1 57 ? 31.293 21.131 2.626 1.00 17.42 56 LYS B O 1
ATOM 2433 N N . LEU B 1 58 ? 30.154 22.884 3.448 1.00 17.54 57 LEU B N 1
ATOM 2434 C CA . LEU B 1 58 ? 31.273 23.346 4.240 1.00 15.25 57 LEU B CA 1
ATOM 2435 C C . LEU B 1 58 ? 31.624 22.310 5.295 1.00 15.84 57 LEU B C 1
ATOM 2436 O O . LEU B 1 58 ? 32.790 22.002 5.505 1.00 16.56 57 LEU B O 1
ATOM 2452 N N . LYS B 1 59 ? 30.608 21.770 5.953 1.00 14.41 58 LYS B N 1
ATOM 2453 C CA . LYS B 1 59 ? 30.821 20.832 7.043 1.00 16.03 58 LYS B CA 1
ATOM 2454 C C . LYS B 1 59 ? 31.552 19.604 6.510 1.00 15.61 58 LYS B C 1
ATOM 2455 O O . LYS B 1 59 ? 32.469 19.084 7.143 1.00 17.59 58 LYS B O 1
ATOM 2474 N N . HIS B 1 60 ? 31.146 19.154 5.332 1.00 15.74 59 HIS B N 1
ATOM 2475 C CA . HIS B 1 60 ? 31.762 17.990 4.715 1.00 18.61 59 HIS B CA 1
ATOM 2476 C C . HIS B 1 60 ? 33.241 18.269 4.453 1.00 17.80 59 HIS B C 1
ATOM 2477 O O . HIS B 1 60 ? 34.098 17.419 4.694 1.00 17.44 59 HIS B O 1
ATOM 2492 N N . ARG B 1 61 ? 33.534 19.470 3.969 1.00 18.35 60 ARG B N 1
ATOM 2493 C CA . ARG B 1 61 ? 34.909 19.865 3.702 1.00 18.66 60 ARG B CA 1
ATOM 2494 C C . ARG B 1 61 ? 35.752 19.889 4.974 1.00 15.33 60 ARG B C 1
ATOM 2495 O O . ARG B 1 61 ? 36.870 19.379 4.997 1.00 18.02 60 ARG B O 1
ATOM 2498 N N . LEU B 1 62 ? 35.224 20.504 6.026 1.00 14.66 61 LEU B N 1
ATOM 2499 C CA . LEU B 1 62 ? 35.949 20.600 7.290 1.00 16.23 61 LEU B CA 1
ATOM 2500 C C . LEU B 1 62 ? 36.251 19.209 7.857 1.00 16.70 61 LEU B C 1
ATOM 2501 O O . LEU B 1 62 ? 37.364 18.934 8.295 1.00 16.53 61 LEU B O 1
ATOM 2517 N N . LEU B 1 63 ? 35.260 18.329 7.835 1.00 16.24 62 LEU B N 1
ATOM 2518 C CA . LEU B 1 63 ? 35.450 16.983 8.363 1.00 18.35 62 LEU B CA 1
ATOM 2519 C C . LEU B 1 63 ? 36.482 16.216 7.543 1.00 18.89 62 LEU B C 1
ATOM 2520 O O . LEU B 1 63 ? 37.203 15.381 8.076 1.00 22.81 62 LEU B O 1
ATOM 2536 N N . SER B 1 64 ? 36.563 16.509 6.250 1.00 20.38 63 SER B N 1
ATOM 2537 C CA A SER B 1 64 ? 37.500 15.831 5.366 0.44 22.98 63 SER B CA 1
ATOM 2538 C CA B SER B 1 64 ? 37.504 15.813 5.383 0.56 23.02 63 SER B CA 1
ATOM 2539 C C . SER B 1 64 ? 38.930 16.336 5.564 1.00 21.00 63 SER B C 1
ATOM 2540 O O . SER B 1 64 ? 39.882 15.590 5.387 1.00 25.12 63 SER B O 1
ATOM 2555 N N . GLU B 1 65 ? 39.076 17.605 5.945 1.00 18.09 64 GLU B N 1
ATOM 2556 C CA . GLU B 1 65 ? 40.403 18.201 6.109 1.00 20.23 64 GLU B CA 1
ATOM 2557 C C . GLU B 1 65 ? 41.014 17.916 7.489 1.00 20.55 64 GLU B C 1
ATOM 2558 O O . GLU B 1 65 ? 42.232 17.860 7.628 1.00 23.38 64 GLU B O 1
ATOM 2570 N N . MET B 1 66 ? 40.177 17.741 8.507 1.00 18.35 65 MET B N 1
ATOM 2571 C CA . MET B 1 66 ? 40.676 17.515 9.857 1.00 15.20 65 MET B CA 1
ATOM 2572 C C . MET B 1 66 ? 41.294 16.124 9.952 1.00 17.70 65 MET B C 1
ATOM 2573 O O . MET B 1 66 ? 41.055 15.265 9.104 1.00 20.24 65 MET B O 1
ATOM 2587 N N . ASP B 1 67 ? 42.109 15.909 10.982 1.00 18.98 66 ASP B N 1
ATOM 2588 C CA . ASP B 1 67 ? 42.558 14.568 11.329 1.00 22.13 66 ASP B CA 1
ATOM 2589 C C . ASP B 1 67 ? 41.743 14.142 12.541 1.00 21.11 66 ASP B C 1
ATOM 2590 O O . ASP B 1 67 ? 41.873 14.722 13.613 1.00 21.13 66 ASP B O 1
ATOM 2599 N N . LYS B 1 68 ? 40.894 13.138 12.373 1.00 22.46 67 LYS B N 1
ATOM 2600 C CA . LYS B 1 68 ? 39.916 12.819 13.411 1.00 26.02 67 LYS B CA 1
ATOM 2601 C C . LYS B 1 68 ? 40.552 12.148 14.622 1.00 22.26 67 LYS B C 1
ATOM 2602 O O . LYS B 1 68 ? 39.953 12.104 15.690 1.00 26.66 67 LYS B O 1
ATOM 2621 N N . GLU B 1 69 ? 41.765 11.624 14.461 1.00 23.46 68 GLU B N 1
ATOM 2622 C CA . GLU B 1 69 ? 42.485 11.066 15.601 1.00 24.86 68 GLU B CA 1
ATOM 2623 C C . GLU B 1 69 ? 43.242 12.120 16.409 1.00 26.39 68 GLU B C 1
ATOM 2624 O O . GLU B 1 69 ? 43.330 12.022 17.633 1.00 29.47 68 GLU B O 1
ATOM 2630 N N . LYS B 1 70 ? 43.782 13.128 15.730 1.00 22.43 69 LYS B N 1
ATOM 2631 C CA . LYS B 1 70 ? 44.641 14.115 16.389 1.00 24.23 69 LYS B CA 1
ATOM 2632 C C . LYS B 1 70 ? 43.917 15.398 16.765 1.00 19.89 69 LYS B C 1
ATOM 2633 O O . LYS B 1 70 ? 44.320 16.081 17.707 1.00 23.97 69 LYS B O 1
ATOM 2639 N N . ASP B 1 71 ? 42.862 15.728 16.021 1.00 18.24 70 ASP B N 1
ATOM 2640 C CA . ASP B 1 71 ? 42.185 17.008 16.166 1.00 18.37 70 ASP B CA 1
ATOM 2641 C C . ASP B 1 71 ? 40.767 16.802 16.614 1.00 16.07 70 ASP B C 1
ATOM 2642 O O . ASP B 1 71 ? 40.223 15.708 16.562 1.00 17.09 70 ASP B O 1
ATOM 2647 N N . CYS B 1 72 ? 40.135 17.892 16.982 1.00 16.52 71 CYS B N 1
ATOM 2648 C CA A CYS B 1 72 ? 38.695 17.835 17.089 0.47 18.11 71 CYS B CA 1
ATOM 2649 C CA B CYS B 1 72 ? 38.709 17.886 17.244 0.53 17.29 71 CYS B CA 1
ATOM 2650 C C . CYS B 1 72 ? 38.071 19.134 16.634 1.00 15.30 71 CYS B C 1
ATOM 2651 O O . CYS B 1 72 ? 38.690 20.195 16.641 1.00 16.63 71 CYS B O 1
ATOM 2657 N N . LEU B 1 73 ? 36.845 18.999 16.144 1.00 14.68 72 LEU B N 1
ATOM 2658 C CA . LEU B 1 73 ? 36.052 20.120 15.693 1.00 12.29 72 LEU B CA 1
ATOM 2659 C C . LEU B 1 73 ? 34.806 20.097 16.534 1.00 11.38 72 LEU B C 1
ATOM 2660 O O . LEU B 1 73 ? 34.189 19.048 16.707 1.00 11.88 72 LEU B O 1
ATOM 2675 N N . ARG B 1 74 ? 34.459 21.250 17.080 1.00 9.02 73 ARG B N 1
ATOM 2676 C CA . ARG B 1 74 ? 33.189 21.425 17.757 1.00 9.19 73 ARG B CA 1
ATOM 2677 C C . ARG B 1 74 ? 32.409 22.514 17.057 1.00 8.25 73 ARG B C 1
ATOM 2678 O O . ARG B 1 74 ? 32.946 23.576 16.731 1.00 10.45 73 ARG B O 1
ATOM 2699 N N . PHE B 1 75 ? 31.148 22.212 16.791 1.00 8.96 74 PHE B N 1
ATOM 2700 C CA . PHE B 1 75 ? 30.231 23.123 16.131 1.00 8.61 74 PHE B CA 1
ATOM 2701 C C . PHE B 1 75 ? 29.181 23.582 17.131 1.00 8.65 74 PHE B C 1
ATOM 2702 O O . PHE B 1 75 ? 28.562 22.763 17.809 1.00 9.62 74 PHE B O 1
ATOM 2719 N N . TYR B 1 76 ? 29.000 24.896 17.205 1.00 8.46 75 TYR B N 1
ATOM 2720 C CA . TYR B 1 76 ? 28.028 25.531 18.073 1.00 8.15 75 TYR B CA 1
ATOM 2721 C C . TYR B 1 76 ? 27.017 26.210 17.151 1.00 7.93 75 TYR B C 1
ATOM 2722 O O . TYR B 1 76 ? 27.361 27.114 16.386 1.00 8.57 75 TYR B O 1
ATOM 2740 N N . TYR B 1 77 ? 25.770 25.775 17.239 1.00 8.21 76 TYR B N 1
ATOM 2741 C CA . TYR B 1 77 ? 24.725 26.214 16.322 1.00 9.63 76 TYR B CA 1
ATOM 2742 C C . TYR B 1 77 ? 23.934 27.364 16.943 1.00 10.02 76 TYR B C 1
ATOM 2743 O O . TYR B 1 77 ? 23.028 27.145 17.751 1.00 11.05 76 TYR B O 1
ATOM 2761 N N . LEU B 1 78 ? 24.314 28.593 16.590 1.00 9.40 77 LEU B N 1
ATOM 2762 C CA . LEU B 1 78 ? 23.700 29.792 17.168 1.00 10.68 77 LEU B CA 1
ATOM 2763 C C . LEU B 1 78 ? 22.378 30.192 16.505 1.00 11.25 77 LEU B C 1
ATOM 2764 O O . LEU B 1 78 ? 21.699 31.090 16.979 1.00 15.10 77 LEU B O 1
ATOM 2780 N N . GLY B 1 79 ? 22.014 29.521 15.421 1.00 9.65 78 GLY B N 1
ATOM 2781 C CA . GLY B 1 79 ? 20.730 29.727 14.778 1.00 11.68 78 GLY B CA 1
ATOM 2782 C C . GLY B 1 79 ? 20.622 30.991 13.946 1.00 10.85 78 GLY B C 1
ATOM 2783 O O . GLY B 1 79 ? 21.590 31.716 13.717 1.00 11.19 78 GLY B O 1
ATOM 2787 N N . ALA B 1 80 ? 19.399 31.252 13.500 1.00 11.14 79 ALA B N 1
ATOM 2788 C CA . ALA B 1 80 ? 19.104 32.355 12.606 1.00 11.34 79 ALA B CA 1
ATOM 2789 C C . ALA B 1 80 ? 19.163 33.684 13.341 1.00 11.78 79 ALA B C 1
ATOM 2790 O O . ALA B 1 80 ? 19.351 34.716 12.716 1.00 12.90 79 ALA B O 1
ATOM 2797 N N . ASN B 1 81 ? 19.017 33.648 14.664 1.00 9.82 80 ASN B N 1
ATOM 2798 C CA . ASN B 1 81 ? 19.054 34.859 15.483 1.00 11.15 80 ASN B CA 1
ATOM 2799 C C . ASN B 1 81 ? 20.353 34.983 16.269 1.00 8.80 80 ASN B C 1
ATOM 2800 O O . ASN B 1 81 ? 20.381 35.489 17.385 1.00 9.97 80 ASN B O 1
ATOM 2811 N N . TRP B 1 82 ? 21.448 34.562 15.653 1.00 9.12 81 TRP B N 1
ATOM 2812 C CA . TRP B 1 82 ? 22.749 34.648 16.299 1.00 9.21 81 TRP B CA 1
ATOM 2813 C C . TRP B 1 82 ? 23.061 36.061 16.788 1.00 8.71 81 TRP B C 1
ATOM 2814 O O . TRP B 1 82 ? 23.747 36.230 17.780 1.00 9.50 81 TRP B O 1
ATOM 2835 N N . ARG B 1 83 ? 22.574 37.083 16.095 1.00 8.92 82 ARG B N 1
ATOM 2836 C CA . ARG B 1 83 ? 22.933 38.451 16.475 1.00 9.28 82 ARG B CA 1
ATOM 2837 C C . ARG B 1 83 ? 22.458 38.796 17.884 1.00 9.36 82 ARG B C 1
ATOM 2838 O O . ARG B 1 83 ? 23.042 39.645 18.554 1.00 11.89 82 ARG B O 1
ATOM 2859 N N . ASN B 1 84 ? 21.366 38.175 18.306 1.00 8.66 83 ASN B N 1
ATOM 2860 C CA . ASN B 1 84 ? 20.808 38.394 19.626 1.00 8.86 83 ASN B CA 1
ATOM 2861 C C . ASN B 1 84 ? 21.424 37.472 20.672 1.00 8.40 83 ASN B C 1
ATOM 2862 O O . ASN B 1 84 ? 20.983 37.479 21.819 1.00 11.40 83 ASN B O 1
ATOM 2873 N N . LYS B 1 85 ? 22.456 36.706 20.280 1.00 8.39 84 LYS B N 1
ATOM 2874 C CA A LYS B 1 85 ? 23.048 35.671 21.129 0.57 6.94 84 LYS B CA 1
ATOM 2875 C CA B LYS B 1 85 ? 23.051 35.694 21.151 0.43 10.62 84 LYS B CA 1
ATOM 2876 C C . LYS B 1 85 ? 24.579 35.728 21.151 1.00 8.08 84 LYS B C 1
ATOM 2877 O O . LYS B 1 85 ? 25.224 34.796 21.600 1.00 10.16 84 LYS B O 1
ATOM 2913 N N . VAL B 1 86 ? 25.147 36.824 20.671 1.00 8.54 85 VAL B N 1
ATOM 2914 C CA . VAL B 1 86 ? 26.592 37.027 20.659 1.00 10.10 85 VAL B CA 1
ATOM 2915 C C . VAL B 1 86 ? 26.860 38.414 21.247 1.00 10.80 85 VAL B C 1
ATOM 2916 O O . VAL B 1 86 ? 26.178 39.394 20.905 1.00 12.19 85 VAL B O 1
ATOM 2929 N N . GLU B 1 87 ? 27.855 38.499 22.118 1.00 10.41 86 GLU B N 1
ATOM 2930 C CA . GLU B 1 87 ? 28.247 39.765 22.741 1.00 9.82 86 GLU B CA 1
ATOM 2931 C C . GLU B 1 87 ? 29.756 39.872 22.712 1.00 9.12 86 GLU B C 1
ATOM 2932 O O . GLU B 1 87 ? 30.462 38.914 23.004 1.00 12.02 86 GLU B O 1
ATOM 2944 N N . HIS B 1 88 ? 30.245 41.043 22.329 1.00 10.12 87 HIS B N 1
ATOM 2945 C CA . HIS B 1 88 ? 31.670 41.297 22.220 1.00 9.16 87 HIS B CA 1
ATOM 2946 C C . HIS B 1 88 ? 32.083 42.374 23.206 1.00 10.51 87 HIS B C 1
ATOM 2947 O O . HIS B 1 88 ? 31.438 43.412 23.264 1.00 10.21 87 HIS B O 1
ATOM 2961 N N . VAL B 1 89 ? 33.193 42.159 23.916 1.00 11.01 88 VAL B N 1
ATOM 2962 C CA . VAL B 1 89 ? 33.755 43.168 24.800 1.00 12.28 88 VAL B CA 1
ATOM 2963 C C . VAL B 1 89 ? 35.255 43.284 24.530 1.00 12.91 88 VAL B C 1
ATOM 2964 O O . VAL B 1 89 ? 35.961 42.283 24.451 1.00 14.78 88 VAL B O 1
ATOM 2977 N N . GLY B 1 90 ? 35.733 44.507 24.353 1.00 15.36 89 GLY B N 1
ATOM 2978 C CA . GLY B 1 90 ? 37.154 44.751 24.206 1.00 18.18 89 GLY B CA 1
ATOM 2979 C C . GLY B 1 90 ? 37.628 44.986 22.783 1.00 20.76 89 GLY B C 1
ATOM 2980 O O . GLY B 1 90 ? 36.876 45.408 21.904 1.00 24.03 89 GLY B O 1
ATOM 2984 N N . ALA B 1 91 ? 38.907 44.710 22.562 1.00 20.07 90 ALA B N 1
ATOM 2985 C CA . ALA B 1 91 ? 39.562 45.009 21.293 1.00 26.91 90 ALA B CA 1
ATOM 2986 C C . ALA B 1 91 ? 38.923 44.307 20.090 1.00 23.39 90 ALA B C 1
ATOM 2987 O O . ALA B 1 91 ? 38.315 43.248 20.218 1.00 22.93 90 ALA B O 1
ATOM 2994 N N . LYS B 1 92 ? 39.085 44.892 18.909 1.00 22.50 91 LYS B N 1
ATOM 2995 C CA . LYS B 1 92 ? 38.602 44.263 17.690 1.00 25.47 91 LYS B CA 1
ATOM 2996 C C . LYS B 1 92 ? 39.414 43.012 17.391 1.00 28.26 91 LYS B C 1
ATOM 2997 O O . LYS B 1 92 ? 40.592 42.931 17.743 1.00 31.75 91 LYS B O 1
ATOM 3003 N N . PRO B 1 93 ? 38.786 42.025 16.739 1.00 32.25 92 PRO B N 1
ATOM 3004 C CA . PRO B 1 93 ? 39.532 40.846 16.283 1.00 39.07 92 PRO B CA 1
ATOM 3005 C C . PRO B 1 93 ? 40.661 41.225 15.320 1.00 28.02 92 PRO B C 1
ATOM 3006 O O . PRO B 1 93 ? 40.492 42.135 14.512 1.00 40.03 92 PRO B O 1
ATOM 3017 N N . ALA B 1 94 ? 41.791 40.532 15.415 1.00 31.85 93 ALA B N 1
ATOM 3018 C CA . ALA B 1 94 ? 42.965 40.844 14.607 1.00 37.75 93 ALA B CA 1
ATOM 3019 C C . ALA B 1 94 ? 42.740 40.497 13.141 1.00 31.51 93 ALA B C 1
ATOM 3020 O O . ALA B 1 94 ? 43.322 41.117 12.251 1.00 31.17 93 ALA B O 1
ATOM 3027 N N . TYR B 1 95 ? 41.917 39.486 12.893 1.00 26.54 94 TYR B N 1
ATOM 3028 C CA . TYR B 1 95 ? 41.554 39.128 11.533 1.00 30.37 94 TYR B CA 1
ATOM 3029 C C . TYR B 1 95 ? 40.259 39.852 11.170 1.00 37.32 94 TYR B C 1
ATOM 3030 O O . TYR B 1 95 ? 39.216 39.595 11.773 1.00 48.93 94 TYR B O 1
ATOM 3039 N N . ASP B 1 96 ? 40.321 40.752 10.193 1.00 48.94 95 ASP B N 1
ATOM 3040 C CA . ASP B 1 96 ? 39.149 41.540 9.811 1.00 47.00 95 ASP B CA 1
ATOM 3041 C C . ASP B 1 96 ? 38.778 42.528 10.917 1.00 42.19 95 ASP B C 1
ATOM 3042 O O . ASP B 1 96 ? 37.645 42.537 11.407 1.00 42.65 95 ASP B O 1
ATOM 3044 N N . PRO B 1 97 ? 39.744 43.366 11.316 1.00 33.63 96 PRO B N 1
ATOM 3045 C CA . PRO B 1 97 ? 39.540 44.326 12.406 1.00 41.43 96 PRO B CA 1
ATOM 3046 C C . PRO B 1 97 ? 38.610 45.473 12.010 1.00 45.34 96 PRO B C 1
ATOM 3047 O O . PRO B 1 97 ? 38.070 46.153 12.885 1.00 49.24 96 PRO B O 1
ATOM 3051 N N . GLU B 1 98 ? 38.422 45.675 10.710 1.00 38.90 97 GLU B N 1
ATOM 3052 C CA . GLU B 1 98 ? 37.585 46.766 10.218 1.00 36.99 97 GLU B CA 1
ATOM 3053 C C . GLU B 1 98 ? 36.102 46.409 10.249 1.00 35.82 97 GLU B C 1
ATOM 3054 N N . GLY B 1 99 ? 35.775 45.196 9.813 1.00 32.35 98 GLY B N 1
ATOM 3055 C CA . GLY B 1 99 ? 34.391 44.778 9.695 1.00 28.61 98 GLY B CA 1
ATOM 3056 C C . GLY B 1 99 ? 33.581 44.920 10.972 1.00 21.64 98 GLY B C 1
ATOM 3057 O O . GLY B 1 99 ? 34.096 45.321 12.015 1.00 24.83 98 GLY B O 1
ATOM 3058 N N . PRO B 1 100 ? 32.282 44.584 10.899 1.00 23.06 99 PRO B N 1
ATOM 3059 C CA . PRO B 1 100 ? 31.459 44.654 12.108 1.00 18.36 99 PRO B CA 1
ATOM 3060 C C . PRO B 1 100 ? 31.904 43.599 13.103 1.00 14.16 99 PRO B C 1
ATOM 3061 O O . PRO B 1 100 ? 32.383 42.534 12.717 1.00 16.34 99 PRO B O 1
ATOM 3072 N N . LEU B 1 101 ? 31.728 43.886 14.382 1.00 12.51 100 LEU B N 1
ATOM 3073 C CA . LEU B 1 101 ? 32.060 42.933 15.427 1.00 11.43 100 LEU B CA 1
ATOM 3074 C C . LEU B 1 101 ? 31.216 41.675 15.312 1.00 10.93 100 LEU B C 1
ATOM 3075 O O . LEU B 1 101 ? 31.685 40.590 15.627 1.00 11.00 100 LEU B O 1
ATOM 3091 N N . ILE B 1 102 ? 29.967 41.838 14.889 1.00 10.42 101 ILE B N 1
ATOM 3092 C CA . ILE B 1 102 ? 29.007 40.752 14.786 1.00 11.54 101 ILE B CA 1
ATOM 3093 C C . ILE B 1 102 ? 28.489 40.710 13.348 1.00 11.78 101 ILE B C 1
ATOM 3094 O O . ILE B 1 102 ? 28.147 41.734 12.773 1.00 12.65 101 ILE B O 1
ATOM 3110 N N . LEU B 1 103 ? 28.479 39.522 12.757 1.00 13.44 102 LEU B N 1
ATOM 3111 C CA . LEU B 1 103 ? 28.070 39.358 11.361 1.00 13.37 102 LEU B CA 1
ATOM 3112 C C . LEU B 1 103 ? 26.572 39.549 11.185 1.00 15.18 102 LEU B C 1
ATOM 3113 O O . LEU B 1 103 ? 26.099 39.798 10.065 1.00 18.01 102 LEU B O 1
#

Nearest PDB structures (foldseek):
  3oq2-assembly1_B  TM=9.901E-01  e=3.862E-19  Nitratidesulfovibrio vulgaris str. Hildenborough
  4es3-assembly1_A-2  TM=9.072E-01  e=1.342E-10  Halalkalibacterium halodurans C-125
  5h1p-assembly1_A  TM=8.810E-01  e=1.040E-10  Xanthomonas albilineans GPE PC73
  4es1-assembly1_A-2  TM=8.449E-01  e=9.161E-11  Halalkalibacterium halodurans C-125
  7f84-assembly1_B  TM=9.036E-01  e=2.183E-08  Leptospira interrogans serovar Copenhageni str. Fiocruz L1-130